Protein AF-A0A2N5KNR9-F1 (afdb_monomer)

pLDDT: mean 74.06, std 21.42, range [28.3, 97.56]

Nearest PDB structures (foldseek):
  3eoi-assembly2_B  TM=2.824E-01  e=1.938E-01  Escherichia coli
  1nrw-assembly1_A  TM=6.693E-01  e=7.429E+00  Bacillus subtilis

Radius of gyration: 30.13 Å; Cα contacts (8 Å, |Δi|>4): 205; chains: 1; bounding box: 70×33×111 Å

Sequence (207 aa):
QRRAELAAWRAATEQQAAKLAAAQQAEADRLAAEQAEADHLLAAADQAGQQAAEQQYAKDQEAADEEQYDAQQPQESPQSPAAEQQQYSEPSAPAAQPSGGAASCGETYGGVAPHVAQIGCEIQAEFGVAIDGLGSSAYHSDGLSLDIWVSDPALGDQILSTIWGRYSVNYTIWQRDYRDSTGYGYLQAATGNPTADHMDHIHVTFS

Secondary structure (DSSP, 8-state):
-HHHHHHHHHHHHHHHHHHHHHHHHHHHHHHHHHHHHHHHHHHHHHHHHHHHHHHHHHHHHHHHHHHHHHTT-----------------------------PPP-TT-TTT--HHHHHHHHHHHHHH--EEE-TTSSSSTTSS-EEEEE---HHHHHHHHHHHHHHS-EEEEEETTEEEETTS-EEEPP--S-TTTTT-SEEEEEE-

Structure (mmCIF, N/CA/C/O backbone):
data_AF-A0A2N5KNR9-F1
#
_entry.id   AF-A0A2N5KNR9-F1
#
loop_
_atom_site.group_PDB
_atom_site.id
_atom_site.type_symbol
_atom_site.label_atom_id
_atom_site.label_alt_id
_atom_site.label_comp_id
_atom_site.label_asym_id
_atom_site.label_entity_id
_atom_site.label_seq_id
_atom_site.pdbx_PDB_ins_code
_atom_site.Cartn_x
_atom_site.Cartn_y
_atom_site.Cartn_z
_atom_site.occupancy
_atom_site.B_iso_or_equiv
_atom_site.auth_seq_id
_atom_site.auth_comp_id
_atom_s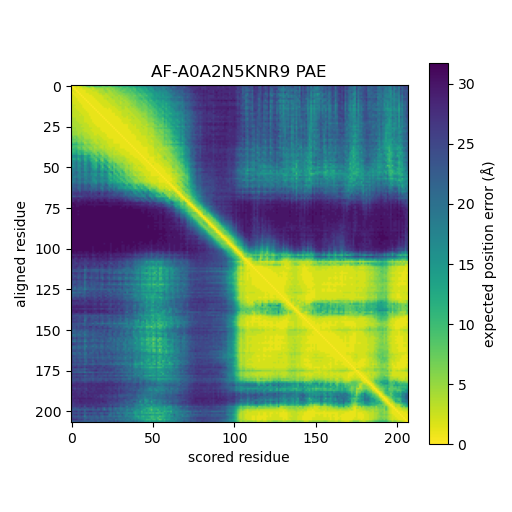ite.auth_asym_id
_atom_site.auth_atom_id
_atom_site.pdbx_PDB_model_num
ATOM 1 N N . GLN A 1 1 ? 32.822 -20.258 -61.144 1.00 77.56 1 GLN A N 1
ATOM 2 C CA . GLN A 1 1 ? 33.655 -20.339 -59.925 1.00 77.56 1 GLN A CA 1
ATOM 3 C C . GLN A 1 1 ? 33.421 -19.119 -59.028 1.00 77.56 1 GLN A C 1
ATOM 5 O O . GLN A 1 1 ? 32.680 -19.283 -58.072 1.00 77.56 1 GLN A O 1
ATOM 10 N N . ARG A 1 2 ? 33.803 -17.888 -59.412 1.00 88.31 2 ARG A N 1
ATOM 11 C CA . ARG A 1 2 ? 33.563 -16.652 -58.614 1.00 88.31 2 ARG A CA 1
ATOM 12 C C . ARG A 1 2 ? 32.155 -16.425 -58.028 1.00 88.31 2 ARG A C 1
ATOM 14 O O . ARG A 1 2 ? 32.027 -15.978 -56.896 1.00 88.31 2 ARG A O 1
ATOM 21 N N . ARG A 1 3 ? 31.080 -16.725 -58.769 1.00 90.75 3 ARG A N 1
ATOM 22 C CA . ARG A 1 3 ? 29.696 -16.599 -58.255 1.00 90.75 3 ARG A CA 1
ATOM 23 C C . ARG A 1 3 ? 29.375 -17.586 -57.125 1.00 90.75 3 ARG A C 1
ATOM 25 O O . ARG A 1 3 ? 28.660 -17.221 -56.202 1.00 90.75 3 ARG A O 1
ATOM 32 N N . ALA A 1 4 ? 29.898 -18.808 -57.208 1.00 89.12 4 ALA A N 1
ATOM 33 C CA . ALA A 1 4 ? 29.693 -19.834 -56.187 1.00 89.12 4 ALA A CA 1
ATOM 34 C C . ALA A 1 4 ? 30.513 -19.526 -54.925 1.00 89.12 4 ALA A C 1
ATOM 36 O O . ALA A 1 4 ? 30.006 -19.667 -53.821 1.00 89.12 4 ALA A O 1
ATOM 37 N N . GLU A 1 5 ? 31.735 -19.014 -55.092 1.00 91.69 5 GLU A N 1
ATOM 38 C CA . GLU A 1 5 ? 32.585 -18.551 -53.986 1.00 91.69 5 GLU A CA 1
ATOM 39 C C . GLU A 1 5 ? 31.947 -17.377 -53.229 1.00 91.69 5 GLU A C 1
ATOM 41 O O . GLU A 1 5 ? 31.911 -17.382 -52.002 1.00 91.69 5 GLU A O 1
ATOM 46 N N . LEU A 1 6 ? 31.360 -16.409 -53.945 1.00 93.38 6 LEU A N 1
ATOM 47 C CA . LEU A 1 6 ? 30.640 -15.293 -53.325 1.00 93.38 6 LEU A CA 1
ATOM 48 C C . LEU A 1 6 ? 29.388 -15.756 -52.561 1.00 93.38 6 LEU A C 1
ATOM 50 O O . LEU A 1 6 ? 29.091 -15.225 -51.494 1.00 93.38 6 LEU A O 1
ATOM 54 N N . ALA A 1 7 ? 28.653 -16.736 -53.096 1.00 93.31 7 ALA A N 1
ATOM 55 C CA . ALA A 1 7 ? 27.486 -17.307 -52.425 1.00 93.31 7 ALA A CA 1
ATOM 56 C C . ALA A 1 7 ? 27.880 -18.077 -51.153 1.00 93.31 7 ALA A C 1
ATOM 58 O O . ALA A 1 7 ? 27.246 -17.900 -50.117 1.00 93.31 7 ALA A O 1
ATOM 59 N N . ALA A 1 8 ? 28.956 -18.867 -51.210 1.00 93.25 8 ALA A N 1
ATOM 60 C CA . ALA A 1 8 ? 29.482 -19.590 -50.055 1.00 93.25 8 ALA A CA 1
ATOM 61 C C . ALA A 1 8 ? 29.983 -18.638 -48.958 1.00 93.25 8 ALA A C 1
ATOM 63 O O . ALA A 1 8 ? 29.704 -18.857 -47.782 1.00 93.25 8 ALA A O 1
ATOM 64 N N . TRP A 1 9 ? 30.666 -17.553 -49.338 1.00 92.69 9 TRP A N 1
ATOM 65 C CA . TRP A 1 9 ? 31.111 -16.532 -48.391 1.00 92.69 9 TRP A CA 1
ATOM 66 C C . TRP A 1 9 ? 29.930 -15.848 -47.690 1.00 92.69 9 TRP A C 1
ATOM 68 O O . TRP A 1 9 ? 29.925 -15.767 -46.466 1.00 92.69 9 TRP A O 1
ATOM 78 N N . ARG A 1 10 ? 28.888 -15.444 -48.434 1.00 95.81 10 ARG A N 1
ATOM 79 C CA . ARG A 1 10 ? 27.673 -14.844 -47.848 1.00 95.81 10 ARG A CA 1
ATOM 80 C C . ARG A 1 10 ? 26.976 -15.787 -46.874 1.00 95.81 10 ARG A C 1
ATOM 82 O O . ARG A 1 10 ? 26.686 -15.377 -45.758 1.00 95.81 10 ARG A O 1
ATOM 89 N N . ALA A 1 11 ? 26.785 -17.047 -47.262 1.00 94.56 11 ALA A N 1
ATOM 90 C CA . ALA A 1 11 ? 26.166 -18.048 -46.398 1.00 94.56 11 ALA A CA 1
ATOM 91 C C . ALA A 1 11 ? 26.975 -18.276 -45.107 1.00 94.56 11 ALA A C 1
ATOM 93 O O . ALA A 1 11 ? 26.400 -18.389 -44.027 1.00 94.56 11 ALA A O 1
ATOM 94 N N . ALA A 1 12 ? 28.310 -18.292 -45.194 1.00 93.81 12 ALA A N 1
ATOM 95 C CA . ALA A 1 12 ? 29.171 -18.403 -44.019 1.00 93.81 12 ALA A CA 1
ATOM 96 C C . ALA A 1 12 ? 29.066 -17.169 -43.105 1.00 93.81 12 ALA A C 1
ATOM 98 O O . ALA A 1 12 ? 28.989 -17.315 -41.885 1.00 93.81 12 ALA A O 1
ATOM 99 N N . THR A 1 13 ? 29.014 -15.962 -43.677 1.00 95.94 13 THR A N 1
ATOM 100 C CA . THR A 1 13 ? 28.831 -14.717 -42.916 1.00 95.94 13 THR A CA 1
ATOM 101 C C . THR A 1 13 ? 27.460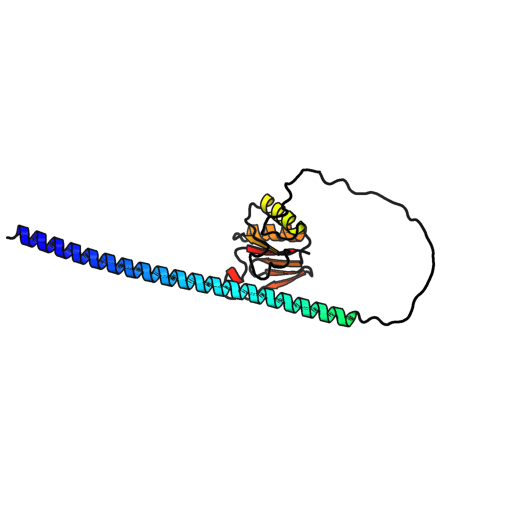 -14.657 -42.242 1.00 95.94 13 THR A C 1
ATOM 103 O O . THR A 1 13 ? 27.382 -14.313 -41.067 1.00 95.94 13 THR A O 1
ATOM 106 N N . GLU A 1 14 ? 26.391 -15.044 -42.937 1.00 95.75 14 GLU A N 1
ATOM 107 C CA . GLU A 1 14 ? 25.035 -15.121 -42.376 1.00 95.75 14 GLU A CA 1
ATOM 108 C C . GLU A 1 14 ? 24.957 -16.148 -41.243 1.00 95.75 14 GLU A C 1
ATOM 110 O O . GLU A 1 14 ? 24.412 -15.857 -40.179 1.00 95.75 14 GLU A O 1
ATOM 115 N N . GLN A 1 15 ? 25.568 -17.324 -41.417 1.00 95.75 15 GLN A N 1
ATOM 116 C CA . GLN A 1 15 ? 25.624 -18.337 -40.366 1.00 95.75 15 GLN A CA 1
ATOM 117 C C . GLN A 1 15 ? 26.403 -17.842 -39.140 1.00 95.75 15 GLN A C 1
ATOM 119 O O . GLN A 1 15 ? 26.014 -18.115 -38.003 1.00 95.75 15 GLN A O 1
ATOM 124 N N . GLN A 1 16 ? 27.504 -17.119 -39.348 1.00 96.06 16 GLN A N 1
ATOM 125 C CA . GLN A 1 16 ? 28.279 -16.536 -38.256 1.00 96.06 16 GLN A CA 1
ATOM 126 C C . GLN A 1 16 ? 27.495 -15.430 -37.536 1.00 96.06 16 GLN A C 1
ATOM 128 O O . GLN A 1 16 ? 27.490 -15.401 -36.307 1.00 96.06 16 GLN A O 1
ATOM 133 N N . ALA A 1 17 ? 26.782 -14.579 -38.277 1.00 96.56 17 ALA A N 1
ATOM 134 C CA . ALA A 1 17 ? 25.908 -13.556 -37.711 1.00 96.56 17 ALA A CA 1
ATOM 135 C C . ALA A 1 17 ? 24.764 -14.173 -36.891 1.00 96.56 17 ALA A C 1
ATOM 137 O O . ALA A 1 17 ? 24.512 -13.736 -35.773 1.00 96.56 17 ALA A O 1
ATOM 138 N N . ALA A 1 18 ? 24.133 -15.241 -37.390 1.00 96.06 18 ALA A N 1
ATOM 139 C CA . ALA A 1 18 ? 23.078 -15.952 -36.671 1.00 96.06 18 ALA A CA 1
ATOM 140 C C . ALA A 1 18 ? 23.583 -16.576 -35.360 1.00 96.06 18 ALA A C 1
ATOM 142 O O . ALA A 1 18 ? 22.899 -16.512 -34.342 1.00 96.06 18 ALA A O 1
ATOM 143 N N . LYS A 1 19 ? 24.801 -17.138 -35.353 1.00 97.31 19 LYS A N 1
ATOM 144 C CA . LYS A 1 19 ? 25.424 -17.662 -34.126 1.00 97.31 19 LYS A CA 1
ATOM 145 C C . LYS A 1 19 ? 25.695 -16.564 -33.101 1.00 97.31 19 LYS A C 1
ATOM 147 O O . LYS A 1 19 ? 25.453 -16.784 -31.920 1.00 97.31 19 LYS A O 1
ATOM 152 N N . LEU A 1 20 ? 26.180 -15.402 -33.544 1.00 97.31 20 LEU A N 1
ATOM 153 C CA . LEU A 1 20 ? 26.373 -14.252 -32.658 1.00 97.31 20 LEU A CA 1
ATOM 154 C C . LEU A 1 20 ? 25.043 -13.760 -32.083 1.00 97.31 20 LEU A C 1
ATOM 156 O O . LEU A 1 20 ? 24.954 -13.572 -30.876 1.00 97.31 20 LEU A O 1
ATOM 160 N N . ALA A 1 21 ? 24.010 -13.621 -32.914 1.00 96.31 21 ALA A N 1
ATOM 161 C CA . ALA A 1 21 ? 22.687 -13.199 -32.462 1.00 96.31 21 ALA A CA 1
ATOM 162 C C . ALA A 1 21 ? 22.086 -14.185 -31.446 1.00 96.31 21 ALA A C 1
ATOM 164 O O . ALA A 1 21 ? 21.559 -13.768 -30.421 1.00 96.31 21 ALA A O 1
ATOM 165 N N . ALA A 1 22 ? 22.223 -15.494 -31.682 1.00 96.50 22 ALA A N 1
ATOM 166 C CA . ALA A 1 22 ? 21.765 -16.514 -30.740 1.00 96.50 22 ALA A CA 1
ATOM 167 C C . ALA A 1 22 ? 22.527 -16.465 -29.404 1.00 96.50 22 ALA A C 1
ATOM 169 O O . ALA A 1 22 ? 21.918 -16.612 -28.349 1.00 96.50 22 ALA A O 1
ATOM 170 N N . ALA A 1 23 ? 23.844 -16.231 -29.436 1.00 96.38 23 ALA A N 1
ATOM 171 C CA . ALA A 1 23 ? 24.641 -16.077 -28.220 1.00 96.38 23 ALA A CA 1
ATOM 172 C C . ALA A 1 23 ? 24.251 -14.814 -27.432 1.00 96.38 23 ALA A C 1
ATOM 174 O O . ALA A 1 23 ? 24.123 -14.877 -26.214 1.00 96.38 23 ALA A O 1
ATOM 175 N N . GLN A 1 24 ? 24.007 -13.699 -28.127 1.00 96.50 24 GLN A N 1
ATOM 176 C CA . GLN A 1 24 ? 23.531 -12.456 -27.515 1.00 96.50 24 GLN A CA 1
ATOM 177 C C . GLN A 1 24 ? 22.147 -12.625 -26.882 1.00 96.50 24 GLN A C 1
ATOM 179 O O . GLN A 1 24 ? 21.931 -12.158 -25.768 1.00 96.50 24 GLN A O 1
ATOM 184 N N . GLN A 1 25 ? 21.229 -13.327 -27.553 1.00 93.44 25 GLN A N 1
ATOM 185 C CA . GLN A 1 25 ? 19.910 -13.615 -26.991 1.00 93.44 25 GLN A CA 1
ATOM 186 C C . GLN A 1 25 ? 20.015 -14.484 -25.734 1.00 93.44 25 GLN A C 1
ATOM 188 O O . GLN A 1 25 ? 19.408 -14.162 -24.722 1.00 93.44 25 GLN A O 1
ATOM 193 N N . ALA A 1 26 ? 20.833 -15.540 -25.763 1.00 96.00 26 ALA A N 1
ATOM 194 C CA . ALA A 1 26 ? 21.030 -16.403 -24.599 1.00 96.00 26 ALA A CA 1
ATOM 195 C C . ALA A 1 26 ? 21.637 -15.649 -23.400 1.00 96.00 26 ALA A C 1
ATOM 197 O O . ALA A 1 26 ? 21.306 -15.937 -22.251 1.00 96.00 26 ALA A O 1
ATOM 198 N N . GLU A 1 27 ? 22.519 -14.678 -23.650 1.00 96.00 27 GLU A N 1
ATOM 199 C CA . GLU A 1 27 ? 23.049 -13.805 -22.601 1.00 96.00 27 GLU A CA 1
ATOM 200 C C . GLU A 1 27 ? 21.977 -12.862 -22.038 1.00 96.00 27 GLU A C 1
ATOM 202 O O . GLU A 1 27 ? 21.888 -12.716 -20.820 1.00 96.00 27 GLU A O 1
ATOM 207 N N . ALA A 1 28 ? 21.136 -12.279 -22.896 1.00 90.31 28 ALA A N 1
ATOM 208 C CA . ALA A 1 28 ? 20.018 -11.441 -22.469 1.00 90.31 28 ALA A CA 1
ATOM 209 C C . ALA A 1 28 ? 19.004 -12.224 -21.618 1.00 90.31 28 ALA A C 1
ATOM 211 O O . ALA A 1 28 ? 18.595 -11.743 -20.564 1.00 90.31 28 ALA A O 1
ATOM 212 N N . ASP A 1 29 ? 18.661 -13.447 -22.026 1.00 92.00 29 ASP A N 1
ATOM 213 C CA . ASP A 1 29 ? 17.746 -14.315 -21.278 1.00 92.00 29 ASP A CA 1
ATOM 214 C C . ASP A 1 29 ? 18.323 -14.681 -19.901 1.00 92.00 29 ASP A C 1
ATOM 216 O O . ASP A 1 29 ? 17.604 -14.683 -18.903 1.00 92.00 29 ASP A O 1
ATOM 220 N N . ARG A 1 30 ? 19.638 -14.936 -19.819 1.00 94.25 30 ARG A N 1
ATOM 221 C CA . ARG A 1 30 ? 20.320 -15.187 -18.541 1.00 94.25 30 ARG A CA 1
ATOM 222 C C . ARG A 1 30 ? 20.258 -13.968 -17.620 1.00 94.25 30 ARG A C 1
ATOM 224 O O . ARG A 1 30 ? 19.961 -14.132 -16.443 1.00 94.25 30 ARG A O 1
ATOM 231 N N . LEU A 1 31 ? 20.525 -12.772 -18.145 1.00 91.38 31 LEU A N 1
ATOM 232 C CA . LEU A 1 31 ? 20.454 -11.532 -17.364 1.00 91.38 31 LEU A CA 1
ATOM 233 C C . LEU A 1 31 ? 19.023 -11.239 -16.893 1.00 91.38 31 LEU A C 1
ATOM 235 O O . LEU A 1 31 ? 18.831 -10.806 -15.763 1.00 91.38 31 LEU A O 1
ATOM 239 N N . ALA A 1 32 ? 18.016 -11.513 -17.724 1.00 85.94 32 ALA A N 1
ATOM 240 C CA . ALA A 1 32 ? 16.616 -11.372 -17.334 1.00 85.94 32 ALA A CA 1
ATOM 241 C C . ALA A 1 32 ? 16.224 -12.355 -16.217 1.00 85.94 32 ALA A C 1
ATOM 243 O O . ALA A 1 32 ? 15.505 -11.977 -15.296 1.00 85.94 32 ALA A O 1
ATOM 244 N N . ALA A 1 33 ? 16.716 -13.597 -16.270 1.00 84.44 33 ALA A N 1
ATOM 245 C CA . ALA A 1 33 ? 16.491 -14.578 -15.211 1.00 84.44 33 ALA A CA 1
ATOM 246 C C . ALA A 1 33 ? 17.173 -14.176 -13.892 1.00 84.44 33 ALA A C 1
ATOM 248 O O . ALA A 1 33 ? 16.558 -14.282 -12.836 1.00 84.44 33 ALA A O 1
ATOM 249 N N . GLU A 1 34 ? 18.409 -13.673 -13.956 1.00 87.19 34 GLU A N 1
ATOM 250 C CA . GLU A 1 34 ? 19.139 -13.164 -12.788 1.00 87.19 34 GLU A CA 1
ATOM 251 C C . GLU A 1 34 ? 18.424 -11.962 -12.154 1.00 87.19 34 GLU A C 1
ATOM 253 O O . GLU A 1 34 ? 18.279 -11.900 -10.935 1.00 87.19 34 GLU A O 1
ATOM 258 N N . GLN A 1 35 ? 17.894 -11.047 -12.974 1.00 76.75 35 GLN A N 1
ATOM 259 C CA . GLN A 1 35 ? 17.079 -9.935 -12.486 1.00 76.75 35 GLN A CA 1
ATOM 260 C C . GLN A 1 35 ? 15.794 -10.425 -11.808 1.00 76.75 35 GLN A C 1
ATOM 262 O O . GLN A 1 35 ? 15.474 -9.965 -10.719 1.00 76.75 35 GLN A O 1
ATOM 267 N N . ALA A 1 36 ? 15.082 -11.384 -12.406 1.00 72.81 36 ALA A N 1
ATOM 268 C CA . ALA A 1 36 ? 13.861 -11.931 -11.817 1.00 72.81 36 ALA A CA 1
ATOM 269 C C . ALA A 1 36 ? 14.120 -12.635 -10.471 1.00 72.81 36 ALA A C 1
ATOM 271 O O . ALA A 1 36 ? 13.294 -12.560 -9.563 1.00 72.81 36 ALA A O 1
ATOM 272 N N . GLU A 1 37 ? 15.268 -13.305 -10.319 1.00 80.31 37 GLU A N 1
ATOM 273 C CA . GLU A 1 37 ? 15.683 -13.887 -9.038 1.00 80.31 37 GLU A CA 1
ATOM 274 C C . GLU A 1 37 ? 15.995 -12.799 -8.001 1.00 80.31 37 GLU A C 1
ATOM 276 O O . GLU A 1 37 ? 15.556 -12.904 -6.856 1.00 80.31 37 GLU A O 1
ATOM 281 N N . ALA A 1 38 ? 16.689 -11.729 -8.399 1.00 67.12 38 ALA A N 1
ATOM 282 C CA . ALA A 1 38 ? 16.943 -10.585 -7.526 1.00 67.12 38 ALA A CA 1
ATOM 283 C C . ALA A 1 38 ? 15.639 -9.906 -7.069 1.00 67.12 38 ALA A C 1
ATOM 285 O O . ALA A 1 38 ? 15.493 -9.611 -5.883 1.00 67.12 38 ALA A O 1
ATOM 286 N N . ASP A 1 39 ? 14.677 -9.727 -7.976 1.00 64.62 39 ASP A N 1
ATOM 287 C CA . ASP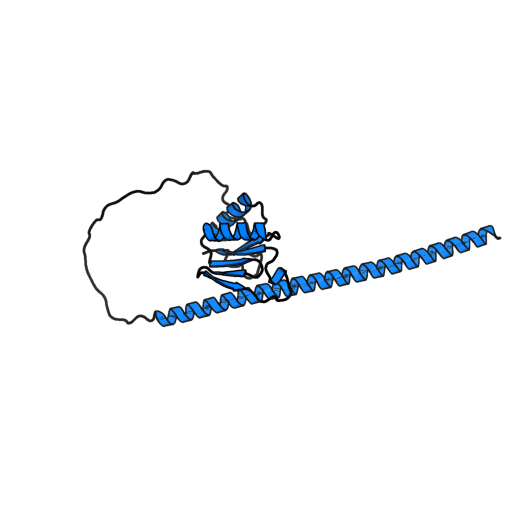 A 1 39 ? 13.360 -9.161 -7.668 1.00 64.62 39 ASP A CA 1
ATOM 288 C C . ASP A 1 39 ? 12.585 -10.058 -6.685 1.00 64.62 39 ASP A C 1
ATOM 290 O O . ASP A 1 39 ? 11.983 -9.568 -5.731 1.00 64.62 39 ASP A O 1
ATOM 294 N N . HIS A 1 40 ? 12.648 -11.384 -6.857 1.00 63.88 40 HIS A N 1
ATOM 295 C CA . HIS A 1 40 ? 12.030 -12.331 -5.924 1.00 63.88 40 HIS A CA 1
ATOM 296 C C . HIS A 1 40 ? 12.702 -12.316 -4.540 1.00 63.88 40 HIS A C 1
ATOM 298 O O . HIS A 1 40 ? 12.026 -12.438 -3.518 1.00 63.88 40 HIS A O 1
ATOM 304 N N . LEU A 1 41 ? 14.030 -12.177 -4.479 1.00 67.88 41 LEU A N 1
ATOM 305 C CA . LEU A 1 41 ? 14.763 -12.070 -3.214 1.00 67.88 41 LEU A CA 1
ATOM 306 C C . LEU A 1 41 ? 14.460 -10.766 -2.475 1.00 67.88 41 LEU A C 1
ATOM 308 O O . LEU A 1 41 ? 14.353 -10.795 -1.250 1.00 67.88 41 LEU A O 1
ATOM 312 N N . LEU A 1 42 ? 14.306 -9.657 -3.205 1.00 62.28 42 LEU A N 1
ATOM 313 C CA . LEU A 1 42 ? 13.817 -8.401 -2.643 1.00 62.28 42 LEU A CA 1
ATOM 314 C C . LEU A 1 42 ? 12.428 -8.629 -2.045 1.00 62.28 42 LEU A C 1
ATOM 316 O O . LEU A 1 42 ? 12.313 -8.586 -0.828 1.00 62.28 42 LEU A O 1
ATOM 320 N N . ALA A 1 43 ? 11.448 -9.076 -2.837 1.00 58.06 43 ALA A N 1
ATOM 321 C CA . ALA A 1 43 ? 10.090 -9.347 -2.353 1.00 58.06 43 ALA A CA 1
ATOM 322 C C . ALA A 1 43 ? 10.039 -10.256 -1.103 1.00 58.06 43 ALA A C 1
ATOM 324 O O . ALA A 1 43 ? 9.253 -10.025 -0.185 1.00 58.06 43 ALA A O 1
ATOM 325 N N . ALA A 1 44 ? 10.897 -11.277 -1.022 1.00 63.00 44 ALA A N 1
ATOM 326 C CA . ALA A 1 44 ? 10.987 -12.138 0.158 1.00 63.00 44 ALA A CA 1
ATOM 327 C C . ALA A 1 44 ? 11.557 -11.415 1.396 1.00 63.00 44 ALA A C 1
ATOM 329 O O . ALA A 1 44 ? 11.107 -11.657 2.519 1.00 63.00 44 ALA A O 1
ATOM 330 N N . ALA A 1 45 ? 12.544 -10.535 1.214 1.00 55.66 45 ALA A N 1
ATOM 331 C CA . ALA A 1 45 ? 13.071 -9.695 2.286 1.00 55.66 45 ALA A CA 1
ATOM 332 C C . ALA A 1 45 ? 12.039 -8.655 2.753 1.00 55.66 45 ALA A C 1
ATOM 334 O O . ALA A 1 45 ? 11.967 -8.375 3.949 1.00 55.66 45 ALA A O 1
ATOM 335 N N . ASP A 1 46 ? 11.223 -8.131 1.835 1.00 57.44 46 ASP A N 1
ATOM 336 C CA . ASP A 1 46 ? 10.105 -7.236 2.144 1.00 57.44 46 ASP A CA 1
ATOM 337 C C . ASP A 1 46 ? 9.096 -7.908 3.069 1.00 57.44 46 ASP A C 1
ATOM 339 O O . ASP A 1 46 ? 8.785 -7.383 4.139 1.00 57.44 46 ASP A O 1
ATOM 343 N N . GLN A 1 47 ? 8.653 -9.109 2.687 1.00 56.91 47 GLN A N 1
ATOM 344 C CA . GLN A 1 47 ? 7.746 -9.908 3.501 1.00 56.91 47 GLN A CA 1
ATOM 345 C C . GLN A 1 47 ? 8.348 -10.137 4.887 1.00 56.91 47 GLN A C 1
ATOM 347 O O . GLN A 1 47 ? 7.696 -9.869 5.887 1.00 56.91 47 GLN A O 1
ATOM 352 N N . ALA A 1 48 ? 9.617 -10.539 4.980 1.00 56.12 48 ALA A N 1
ATOM 353 C CA . ALA A 1 48 ? 10.267 -10.739 6.275 1.00 56.12 48 ALA A CA 1
ATOM 354 C C . ALA A 1 48 ? 10.309 -9.461 7.144 1.00 56.12 48 ALA A C 1
ATOM 356 O O . ALA A 1 48 ? 10.196 -9.553 8.368 1.00 56.12 48 ALA A O 1
ATOM 357 N N . GLY A 1 49 ? 10.459 -8.280 6.533 1.00 55.97 49 GLY A N 1
ATOM 358 C CA . GLY A 1 49 ? 10.421 -6.988 7.225 1.00 55.97 49 GLY A CA 1
ATOM 359 C C . GLY A 1 49 ? 9.044 -6.664 7.807 1.00 55.97 49 GLY A C 1
ATOM 360 O O . GLY A 1 49 ? 8.953 -6.325 8.987 1.00 55.97 49 GLY A O 1
ATOM 361 N N . GLN A 1 50 ? 7.983 -6.841 7.014 1.00 55.81 50 GLN A N 1
ATOM 362 C CA . GLN A 1 50 ? 6.592 -6.670 7.459 1.00 55.81 50 GLN A CA 1
ATOM 363 C C . GLN A 1 50 ? 6.278 -7.598 8.640 1.00 55.81 50 GLN A C 1
ATOM 365 O O . GLN A 1 50 ? 5.866 -7.143 9.706 1.00 55.81 50 GLN A O 1
ATOM 370 N N . GLN A 1 51 ? 6.633 -8.880 8.506 1.00 59.16 51 GLN A N 1
ATOM 371 C CA . GLN A 1 51 ? 6.431 -9.877 9.558 1.00 59.16 51 GLN A CA 1
ATOM 372 C C . GLN A 1 51 ? 7.162 -9.524 10.861 1.00 59.16 51 GLN A C 1
ATOM 374 O O . GLN A 1 51 ? 6.678 -9.832 11.949 1.00 59.16 51 GLN A O 1
ATOM 379 N N . ALA A 1 52 ? 8.350 -8.917 10.780 1.00 60.09 52 ALA A N 1
ATOM 380 C CA . ALA A 1 52 ? 9.110 -8.520 11.962 1.00 60.09 52 ALA A CA 1
ATOM 381 C C . ALA A 1 52 ? 8.470 -7.327 12.689 1.00 60.09 52 ALA A C 1
ATOM 383 O O . ALA A 1 52 ? 8.430 -7.327 13.921 1.00 60.09 52 ALA A O 1
ATOM 384 N N . ALA A 1 53 ? 7.955 -6.342 11.947 1.00 56.84 53 ALA A N 1
ATOM 385 C CA . ALA A 1 53 ? 7.248 -5.195 12.513 1.00 56.84 53 ALA A CA 1
ATOM 386 C C . ALA A 1 53 ? 5.934 -5.626 13.190 1.00 56.84 53 ALA A C 1
ATOM 388 O O . ALA A 1 53 ? 5.688 -5.269 14.343 1.00 56.84 53 ALA A O 1
ATOM 389 N N . GLU A 1 54 ? 5.147 -6.477 12.528 1.00 62.69 54 GLU A N 1
ATOM 390 C CA . GLU A 1 54 ? 3.906 -7.034 13.081 1.00 62.69 54 GLU A CA 1
ATOM 391 C C . GLU A 1 54 ? 4.167 -7.904 14.326 1.00 62.69 54 GLU A C 1
ATOM 393 O O . GLU A 1 54 ? 3.473 -7.777 15.335 1.00 62.69 54 GLU A O 1
ATOM 398 N N . GLN A 1 55 ? 5.209 -8.750 14.316 1.00 64.75 55 GLN A N 1
ATOM 399 C CA . GLN A 1 55 ? 5.602 -9.537 15.497 1.00 64.75 55 GLN A CA 1
ATOM 400 C C . GLN A 1 55 ? 6.033 -8.671 16.676 1.00 64.75 55 GLN A C 1
ATOM 402 O O . GLN A 1 55 ? 5.796 -9.044 17.826 1.00 64.75 55 GLN A O 1
ATOM 407 N N . GLN A 1 56 ? 6.723 -7.564 16.408 1.00 64.50 56 GLN A N 1
ATOM 408 C CA . GLN A 1 56 ? 7.124 -6.644 17.460 1.00 64.50 56 GLN A CA 1
ATOM 409 C C . GLN A 1 56 ? 5.888 -6.011 18.104 1.00 64.50 56 GLN A C 1
ATOM 411 O O . GLN A 1 56 ? 5.786 -6.019 19.326 1.00 64.50 56 GLN A O 1
ATOM 416 N N . TYR A 1 57 ? 4.911 -5.584 17.300 1.00 59.91 57 TYR A N 1
ATOM 417 C CA . TYR A 1 57 ? 3.650 -5.055 17.814 1.00 59.91 57 TYR A CA 1
ATOM 418 C C . TYR A 1 57 ? 2.882 -6.073 18.665 1.00 59.91 57 TYR A C 1
ATOM 420 O O . TYR A 1 57 ? 2.457 -5.749 19.771 1.00 59.91 57 TYR A O 1
ATOM 428 N N . ALA A 1 58 ? 2.753 -7.318 18.197 1.00 63.50 58 ALA A N 1
ATOM 429 C CA . ALA A 1 58 ? 2.075 -8.368 18.959 1.00 63.50 58 ALA A CA 1
ATOM 430 C C . ALA A 1 58 ? 2.721 -8.590 20.340 1.00 63.50 58 ALA A C 1
ATOM 432 O O . ALA A 1 58 ? 2.020 -8.723 21.340 1.00 63.50 58 ALA A O 1
ATOM 433 N N . LYS A 1 59 ? 4.057 -8.567 20.416 1.00 63.81 59 LYS A N 1
ATOM 434 C CA . LYS A 1 59 ? 4.786 -8.676 21.690 1.00 63.81 59 LYS A CA 1
ATOM 435 C C . LYS A 1 59 ? 4.593 -7.460 22.589 1.00 63.81 59 LYS A C 1
ATOM 437 O O . LYS A 1 59 ? 4.481 -7.622 23.800 1.00 63.81 59 LYS A O 1
ATOM 442 N N . ASP A 1 60 ? 4.570 -6.262 22.013 1.00 61.56 60 ASP A N 1
ATOM 443 C CA . ASP A 1 60 ? 4.357 -5.030 22.772 1.00 61.56 60 ASP A CA 1
ATOM 444 C C . ASP A 1 60 ? 2.928 -4.981 23.357 1.00 61.56 60 ASP A C 1
ATOM 446 O O . ASP A 1 60 ? 2.745 -4.501 24.475 1.00 61.56 60 ASP A O 1
ATOM 450 N N . GLN A 1 61 ? 1.933 -5.551 22.662 1.00 59.06 61 GLN A N 1
ATOM 451 C CA . GLN A 1 61 ? 0.568 -5.740 23.179 1.00 59.06 61 GLN A CA 1
ATOM 452 C C . GLN A 1 61 ? 0.511 -6.761 24.322 1.00 59.06 61 GLN A C 1
ATOM 454 O O . GLN A 1 61 ? -0.053 -6.460 25.370 1.00 59.06 61 GLN A O 1
ATOM 459 N N . GLU A 1 62 ? 1.137 -7.935 24.168 1.00 65.50 62 GLU A N 1
ATOM 460 C CA . GLU A 1 62 ? 1.207 -8.935 25.248 1.00 65.50 62 GLU A CA 1
ATOM 461 C C . GLU A 1 62 ? 1.870 -8.359 26.512 1.00 65.50 62 GLU A C 1
ATOM 463 O O . GLU A 1 62 ? 1.390 -8.582 27.623 1.00 65.50 62 GLU A O 1
ATOM 468 N N . ALA A 1 63 ? 2.934 -7.566 26.352 1.00 59.91 63 ALA A N 1
ATOM 469 C CA . ALA A 1 63 ? 3.602 -6.901 27.469 1.00 59.91 63 ALA A CA 1
ATOM 470 C C . ALA A 1 63 ? 2.715 -5.835 28.141 1.00 59.91 63 ALA A C 1
ATOM 472 O O . ALA A 1 63 ? 2.690 -5.748 29.369 1.00 59.91 63 ALA A O 1
ATOM 473 N N . ALA A 1 64 ? 1.972 -5.047 27.358 1.00 54.75 64 ALA A N 1
ATOM 474 C CA . ALA A 1 64 ? 1.040 -4.047 27.880 1.00 54.75 64 ALA A CA 1
ATOM 475 C C . ALA A 1 64 ? -0.147 -4.686 28.629 1.00 54.75 64 ALA A C 1
ATOM 477 O O . ALA A 1 64 ? -0.557 -4.182 29.678 1.00 54.75 64 ALA A O 1
ATOM 478 N N . ASP A 1 65 ? -0.661 -5.817 28.141 1.00 55.28 65 ASP A N 1
ATOM 479 C CA . ASP A 1 65 ? -1.710 -6.583 28.817 1.00 55.28 65 ASP A CA 1
ATOM 480 C C . ASP A 1 65 ? -1.208 -7.219 30.128 1.00 55.28 65 ASP A C 1
ATOM 482 O O . ASP A 1 65 ? -1.931 -7.206 31.130 1.00 55.28 65 ASP A O 1
ATOM 486 N N . GLU A 1 66 ? 0.039 -7.709 30.176 1.00 57.66 66 GLU A N 1
ATOM 487 C CA . GLU A 1 66 ? 0.670 -8.175 31.423 1.00 57.66 66 GLU A CA 1
ATOM 488 C C . GLU A 1 66 ? 0.856 -7.036 32.444 1.00 57.66 66 GLU A C 1
ATOM 490 O O . GLU A 1 66 ? 0.558 -7.218 33.629 1.00 57.66 66 GLU A O 1
ATOM 495 N N . GLU A 1 67 ? 1.270 -5.841 32.003 1.00 54.50 67 GLU A N 1
ATOM 496 C CA . GLU A 1 67 ? 1.382 -4.651 32.863 1.00 54.50 67 GLU A CA 1
ATOM 497 C C . GLU A 1 67 ? 0.015 -4.196 33.406 1.00 54.50 67 GLU A C 1
ATOM 499 O O . GLU A 1 67 ? -0.103 -3.779 34.565 1.00 54.50 67 GLU A O 1
ATOM 504 N N . GLN A 1 68 ? -1.048 -4.325 32.606 1.00 47.97 68 GLN A N 1
ATOM 505 C CA . GLN A 1 68 ? -2.409 -4.004 33.033 1.00 47.97 68 GLN A CA 1
ATOM 506 C C . GLN A 1 68 ? -2.983 -5.049 34.011 1.00 47.97 68 GLN A C 1
ATOM 508 O O . GLN A 1 68 ? -3.786 -4.695 34.882 1.00 47.97 68 GLN A O 1
ATOM 513 N N . TYR A 1 69 ? -2.569 -6.316 33.912 1.00 44.72 69 TYR A N 1
ATOM 514 C CA . TYR A 1 69 ? -3.033 -7.398 34.787 1.00 44.72 69 TYR A CA 1
ATOM 515 C C . TYR A 1 69 ? -2.451 -7.305 36.211 1.00 44.72 69 TYR A C 1
ATOM 517 O O . TYR A 1 69 ? -3.155 -7.593 37.182 1.00 44.72 69 TYR A O 1
ATOM 525 N N . ASP A 1 70 ? -1.209 -6.829 36.372 1.00 49.88 70 ASP A N 1
ATOM 526 C CA . ASP A 1 70 ? -0.589 -6.623 37.697 1.00 49.88 70 ASP A CA 1
ATOM 527 C C . ASP A 1 70 ? -1.224 -5.428 38.451 1.00 49.88 70 ASP A C 1
ATOM 529 O O . ASP A 1 70 ? -1.386 -5.438 39.674 1.00 49.88 70 ASP A O 1
ATOM 533 N N . ALA A 1 71 ? -1.723 -4.423 37.719 1.00 47.81 71 ALA A N 1
ATOM 534 C CA . ALA A 1 71 ? -2.436 -3.275 38.289 1.00 47.81 71 ALA A CA 1
ATOM 535 C C . ALA A 1 71 ? -3.877 -3.584 38.761 1.00 47.81 71 ALA A C 1
ATOM 537 O O . ALA A 1 71 ? -4.481 -2.760 39.454 1.00 47.81 71 ALA A O 1
ATOM 538 N N . GLN A 1 72 ? -4.442 -4.746 38.405 1.00 43.62 72 GLN A N 1
ATOM 539 C CA . GLN A 1 72 ? -5.841 -5.113 38.675 1.00 43.62 72 GLN A CA 1
ATOM 540 C C . GLN A 1 72 ? -6.018 -6.237 39.711 1.00 43.62 72 GLN A C 1
ATOM 542 O O . GLN A 1 72 ? -7.129 -6.751 39.853 1.00 43.62 72 GLN A O 1
ATOM 547 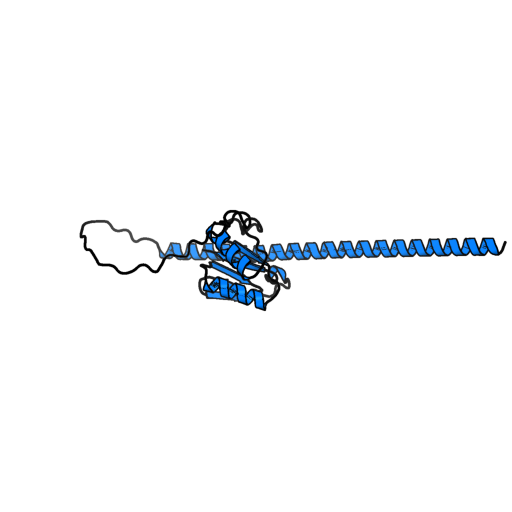N N . GLN A 1 73 ? -4.984 -6.603 40.485 1.00 37.81 73 GLN A N 1
ATOM 548 C CA . GLN A 1 73 ? -5.140 -7.576 41.577 1.00 37.81 73 GLN A CA 1
ATOM 549 C C . GLN A 1 73 ? -6.247 -7.135 42.571 1.00 37.81 73 GLN A C 1
ATOM 551 O O . GLN A 1 73 ? -6.092 -6.119 43.258 1.00 37.81 73 GLN A O 1
ATOM 556 N N . PRO A 1 74 ? -7.370 -7.875 42.697 1.00 43.44 74 PRO A N 1
ATOM 557 C CA . PRO A 1 74 ? -8.477 -7.473 43.557 1.00 43.44 74 PRO A CA 1
ATOM 558 C C . PRO A 1 74 ? -8.138 -7.700 45.035 1.00 43.44 74 PRO A C 1
ATOM 560 O O . PRO A 1 74 ? -7.908 -8.827 45.470 1.00 43.44 74 PRO A O 1
ATOM 563 N N . GLN A 1 75 ? -8.172 -6.638 45.843 1.00 39.19 75 GLN A N 1
ATOM 564 C CA . GLN A 1 75 ? -8.307 -6.762 47.297 1.00 39.19 75 GLN A CA 1
ATOM 565 C C . GLN A 1 75 ? -9.705 -7.328 47.613 1.00 39.19 75 GLN A C 1
ATOM 567 O O . GLN A 1 75 ? -10.708 -6.620 47.540 1.00 39.19 75 GLN A O 1
ATOM 572 N N . GLU A 1 76 ? -9.771 -8.619 47.944 1.00 42.97 76 GLU A N 1
ATOM 573 C CA . GLU A 1 76 ? -10.976 -9.301 48.426 1.00 42.97 76 GLU A CA 1
ATOM 574 C C . GLU A 1 76 ? -11.459 -8.743 49.777 1.00 42.97 76 GLU A C 1
ATOM 576 O O . GLU A 1 76 ? -10.687 -8.689 50.737 1.00 42.97 76 GLU A O 1
ATOM 581 N N . SER A 1 77 ? -12.754 -8.404 49.882 1.00 33.94 77 SER A N 1
ATOM 582 C CA . SER A 1 77 ? -13.595 -8.462 51.102 1.00 33.94 77 SER A CA 1
ATOM 583 C C . SER A 1 77 ? -15.073 -8.127 50.777 1.00 33.94 77 SER A C 1
ATOM 585 O O . SER A 1 77 ? -15.330 -7.444 49.789 1.00 33.94 77 SER A O 1
ATOM 587 N N . PRO A 1 78 ? -16.070 -8.630 51.542 1.00 40.84 78 PRO A N 1
ATOM 588 C CA . PRO A 1 78 ? -17.227 -9.335 50.972 1.00 40.84 78 PRO A CA 1
ATOM 589 C C . PRO A 1 78 ? -18.582 -8.587 50.931 1.00 40.84 78 PRO A C 1
ATOM 591 O O . PRO A 1 78 ? -18.799 -7.564 51.573 1.00 40.84 78 PRO A O 1
ATOM 594 N N . GLN A 1 79 ? -19.494 -9.194 50.157 1.00 36.25 79 GLN A N 1
ATOM 595 C CA . GLN A 1 79 ? -20.853 -8.812 49.717 1.00 36.25 79 GLN A CA 1
ATOM 596 C C . GLN A 1 79 ? -21.879 -8.508 50.844 1.00 36.25 79 GLN A C 1
ATOM 598 O O . GLN A 1 79 ? -21.905 -9.207 51.852 1.00 36.25 79 GLN A O 1
ATOM 603 N N . SER A 1 80 ? -22.774 -7.510 50.681 1.00 34.91 80 SER A N 1
ATOM 604 C CA . SER A 1 80 ? -24.219 -7.583 50.269 1.00 34.91 80 SER A CA 1
ATOM 605 C C . SER A 1 80 ? -25.163 -7.010 51.364 1.00 34.91 80 SER A C 1
ATOM 607 O O . SER A 1 80 ? -24.733 -6.971 52.515 1.00 34.91 80 SER A O 1
ATOM 609 N N . PRO A 1 81 ? -26.472 -6.717 51.129 1.00 49.91 81 PRO A N 1
ATOM 610 C CA . PRO A 1 81 ? -27.185 -6.269 49.913 1.00 49.91 81 PRO A CA 1
ATOM 611 C C . PRO A 1 81 ? -28.224 -5.122 50.163 1.00 49.91 81 PRO A C 1
ATOM 613 O O . PRO A 1 81 ? -28.468 -4.733 51.301 1.00 49.91 81 PRO A O 1
ATOM 616 N N . ALA A 1 82 ? -28.914 -4.700 49.084 1.00 28.30 82 ALA A N 1
ATOM 617 C CA . ALA A 1 82 ? -30.341 -4.299 48.995 1.00 28.30 82 ALA A CA 1
ATOM 618 C C . ALA A 1 82 ? -30.693 -2.862 48.526 1.00 28.30 82 ALA A C 1
ATOM 620 O O . ALA A 1 82 ? -30.295 -1.877 49.131 1.00 28.30 82 ALA A O 1
ATOM 621 N N . ALA A 1 83 ? -31.545 -2.852 47.483 1.00 31.48 83 ALA A N 1
ATOM 622 C CA . ALA A 1 83 ? -32.649 -1.942 47.132 1.00 31.48 83 ALA A CA 1
ATOM 623 C C . ALA A 1 83 ? -32.414 -0.419 47.041 1.00 31.48 83 ALA A C 1
ATOM 625 O O . ALA A 1 83 ? -32.104 0.228 48.027 1.00 31.48 83 ALA A O 1
ATOM 626 N N . GLU A 1 84 ? -32.716 0.174 45.879 1.00 31.52 84 GLU A N 1
ATOM 627 C CA . GLU A 1 84 ? -33.945 0.967 45.679 1.00 31.52 84 GLU A CA 1
ATOM 628 C C . GLU A 1 84 ? -34.055 1.370 44.193 1.00 31.52 84 GLU A C 1
ATOM 630 O O . GLU A 1 84 ? -33.094 1.812 43.566 1.00 31.52 84 GLU A O 1
ATOM 635 N N . GLN A 1 85 ? -35.245 1.199 43.621 1.00 36.12 85 GLN A N 1
ATOM 636 C CA . GLN A 1 85 ? -35.647 1.785 42.341 1.00 36.12 85 GLN A CA 1
ATOM 637 C C . GLN A 1 85 ? -35.603 3.312 42.457 1.00 36.12 85 GLN A C 1
ATOM 639 O O . GLN A 1 85 ? -36.098 3.787 43.469 1.00 36.12 85 GLN A O 1
ATOM 644 N N . GLN A 1 86 ? -35.156 4.059 41.435 1.00 31.05 86 GLN A N 1
ATOM 645 C CA . GLN A 1 86 ? -35.784 5.331 41.026 1.00 31.05 86 GLN A CA 1
ATOM 646 C C . GLN A 1 86 ? -35.521 5.665 39.552 1.00 31.05 86 GLN A C 1
ATOM 648 O O . GLN A 1 86 ? -34.412 5.560 39.035 1.00 31.05 86 GLN A O 1
ATOM 653 N N . GLN A 1 87 ? -36.618 6.060 38.909 1.00 32.12 87 GLN A N 1
ATOM 654 C CA . GLN A 1 87 ? -36.749 6.600 37.564 1.00 32.12 87 GLN A CA 1
ATOM 655 C C . GLN A 1 87 ? -35.973 7.913 37.405 1.00 32.12 87 GLN A C 1
ATOM 657 O O . GLN A 1 87 ? -36.086 8.789 38.258 1.00 32.12 87 GLN A O 1
ATOM 662 N N . TYR A 1 88 ? -35.330 8.104 36.253 1.00 28.45 88 TYR A N 1
ATOM 663 C CA . TYR A 1 88 ? -35.085 9.429 35.685 1.00 28.45 88 TYR A CA 1
ATOM 664 C C . TYR A 1 88 ? -35.372 9.421 34.179 1.00 28.45 88 TYR A C 1
ATOM 666 O O . TYR A 1 88 ? -35.191 8.421 33.489 1.00 28.45 88 TYR A O 1
ATOM 674 N N . SER A 1 89 ? -35.912 10.549 33.737 1.00 33.81 89 SER A N 1
ATOM 675 C CA . SER A 1 89 ? -36.629 10.811 32.491 1.00 33.81 89 SER A CA 1
ATOM 676 C C . SER A 1 89 ? -35.723 11.058 31.265 1.00 33.81 89 SER A C 1
ATOM 678 O O . SER A 1 89 ? -34.622 11.579 31.403 1.00 33.81 89 SER A O 1
ATOM 680 N N . GLU A 1 90 ? -36.257 10.726 30.081 1.00 42.91 90 GLU A N 1
ATOM 681 C CA . GLU A 1 90 ? -35.821 10.965 28.678 1.00 42.91 90 GLU A CA 1
ATOM 682 C C . GLU A 1 90 ? -35.277 12.384 28.340 1.00 42.91 90 GLU A C 1
ATOM 684 O O . GLU A 1 90 ? -35.667 13.344 29.013 1.00 42.91 90 GLU A O 1
ATOM 689 N N . PRO A 1 91 ? -34.432 12.568 27.281 1.00 39.62 91 PRO A N 1
ATOM 690 C CA . PRO A 1 91 ? -34.959 12.728 25.907 1.00 39.62 91 PRO A CA 1
ATOM 691 C C . PRO A 1 91 ? -34.098 12.254 24.704 1.00 39.62 91 PRO A C 1
ATOM 693 O O . PRO A 1 91 ? -32.873 12.292 24.708 1.00 39.62 91 PRO A O 1
ATOM 696 N N . SER A 1 92 ? -34.829 11.968 23.617 1.00 31.55 92 SER A N 1
ATOM 697 C CA . SER A 1 92 ? -34.500 12.124 22.185 1.00 31.55 92 SER A CA 1
ATOM 698 C C . SER A 1 92 ? -33.368 11.305 21.553 1.00 31.55 92 SER A C 1
ATOM 700 O O . SER A 1 92 ? -32.196 11.672 21.562 1.00 31.55 92 SER A O 1
ATOM 702 N N . ALA A 1 93 ? -33.792 10.275 20.820 1.00 42.31 93 ALA A N 1
ATOM 703 C CA . ALA A 1 93 ? -33.039 9.632 19.751 1.00 42.31 93 ALA A CA 1
ATOM 704 C C . ALA A 1 93 ? -32.667 10.620 18.623 1.00 42.31 93 ALA A C 1
ATOM 706 O O . ALA A 1 93 ? -33.541 11.362 18.158 1.00 42.31 93 ALA A O 1
ATOM 707 N N . PRO A 1 94 ? -31.434 10.590 18.088 1.00 39.03 94 PRO A N 1
ATOM 708 C CA . PRO A 1 94 ? -31.181 11.092 16.753 1.00 39.03 94 PRO A CA 1
ATOM 709 C C . PRO A 1 94 ? -31.592 10.050 15.702 1.00 39.03 94 PRO A C 1
ATOM 711 O O . PRO A 1 94 ? -31.182 8.894 15.726 1.00 39.03 94 PRO A O 1
ATOM 714 N N . ALA A 1 95 ? -32.464 10.535 14.820 1.00 34.91 95 ALA A N 1
ATOM 715 C CA . ALA A 1 95 ? -32.815 10.122 13.466 1.00 34.91 95 ALA A CA 1
ATOM 716 C C . ALA A 1 95 ? -32.229 8.818 12.888 1.00 34.91 95 ALA A C 1
ATOM 718 O O . ALA A 1 95 ? 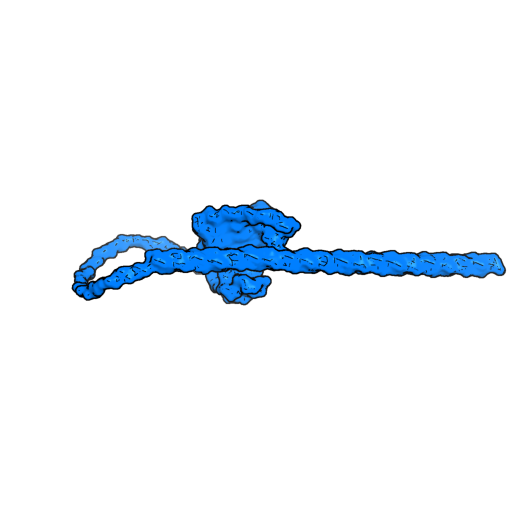-31.023 8.624 12.759 1.00 34.91 95 ALA A O 1
ATOM 719 N N . ALA A 1 96 ? -33.167 8.013 12.387 1.00 39.38 96 ALA A N 1
ATOM 720 C CA . ALA A 1 96 ? -32.984 6.907 11.463 1.00 39.38 96 ALA A CA 1
ATOM 721 C C . ALA A 1 96 ? -31.945 7.193 10.364 1.00 39.38 96 ALA A C 1
ATOM 723 O O . ALA A 1 96 ? -32.062 8.149 9.595 1.00 39.38 96 ALA A O 1
ATOM 724 N N . GLN A 1 97 ? -30.972 6.291 10.268 1.00 44.03 97 GLN A N 1
ATOM 725 C CA . GLN A 1 97 ? -30.116 6.120 9.102 1.00 44.03 97 GLN A CA 1
ATOM 726 C C . GLN A 1 97 ? -30.989 5.798 7.871 1.00 44.03 97 GLN A C 1
ATOM 728 O O . GLN A 1 97 ? -31.964 5.046 7.996 1.00 44.03 97 GLN A O 1
ATOM 733 N N . PRO A 1 98 ? -30.688 6.342 6.679 1.00 38.59 98 PRO A N 1
ATOM 734 C CA . PRO A 1 98 ? -31.409 5.981 5.471 1.00 38.59 98 PRO A CA 1
ATOM 735 C C . PRO A 1 98 ? -31.154 4.507 5.141 1.00 38.59 98 PRO A C 1
ATOM 737 O O . PRO A 1 98 ? -30.045 4.100 4.813 1.00 38.59 98 PRO A O 1
ATOM 740 N N . SER A 1 99 ? -32.226 3.717 5.202 1.00 42.75 99 SER A N 1
ATOM 741 C CA . SER A 1 99 ? -32.340 2.385 4.607 1.00 42.75 99 SER A CA 1
ATOM 742 C C . SER A 1 99 ? -32.220 2.497 3.080 1.00 42.75 99 SER A C 1
ATOM 744 O O . SER A 1 99 ? -33.219 2.493 2.359 1.00 42.75 99 SER A O 1
ATOM 746 N N . GLY A 1 100 ? -30.995 2.622 2.582 1.00 31.58 100 GLY A N 1
ATOM 747 C CA . GLY A 1 100 ? -30.629 2.279 1.214 1.00 31.58 100 GLY A CA 1
ATOM 748 C C . GLY A 1 100 ? -29.865 0.967 1.272 1.00 31.58 100 GLY A C 1
ATOM 749 O O . GLY A 1 100 ? -28.793 0.923 1.862 1.00 31.58 100 GLY A O 1
ATOM 750 N N . GLY A 1 101 ? -30.435 -0.110 0.733 1.00 38.31 101 GLY A N 1
ATOM 751 C CA . GLY A 1 101 ? -29.791 -1.421 0.722 1.00 38.31 101 GLY A CA 1
ATOM 752 C C . GLY A 1 101 ? -28.487 -1.387 -0.071 1.00 38.31 101 GLY A C 1
ATOM 753 O O . GLY A 1 101 ? -28.507 -1.538 -1.290 1.00 38.31 101 GLY A O 1
ATOM 754 N N . ALA A 1 102 ? -27.365 -1.201 0.620 1.00 43.69 102 ALA A N 1
ATOM 755 C CA . ALA A 1 102 ? -26.075 -1.655 0.135 1.00 43.69 102 ALA A CA 1
ATOM 756 C C . ALA A 1 102 ? -26.111 -3.186 0.168 1.00 43.69 102 ALA A C 1
ATOM 758 O O . ALA A 1 102 ? -26.518 -3.781 1.169 1.00 43.69 102 ALA A O 1
ATOM 759 N N . ALA A 1 103 ? -25.751 -3.829 -0.942 1.00 51.75 103 ALA A N 1
ATOM 760 C CA . ALA A 1 103 ? -25.452 -5.252 -0.918 1.00 51.75 103 ALA A CA 1
ATOM 761 C C . ALA A 1 103 ? -24.434 -5.480 0.207 1.00 51.75 103 ALA A C 1
ATOM 763 O O . ALA A 1 103 ? -23.401 -4.816 0.235 1.00 51.75 103 ALA A O 1
ATOM 764 N N . SER A 1 104 ? -24.763 -6.335 1.176 1.00 59.47 104 SER A N 1
ATOM 765 C CA . SER A 1 104 ? -23.887 -6.572 2.319 1.00 59.47 104 SER A CA 1
ATOM 766 C C . SER A 1 104 ? -22.544 -7.082 1.812 1.00 59.47 104 SER A C 1
ATOM 768 O O . SER A 1 104 ? -22.501 -8.119 1.151 1.00 59.47 104 SER A O 1
ATOM 770 N N . CYS A 1 105 ? -21.458 -6.406 2.164 1.00 70.12 105 CYS A N 1
ATOM 771 C CA . CYS A 1 105 ? -20.099 -6.783 1.777 1.00 70.12 105 CYS A CA 1
ATOM 772 C C . CYS A 1 105 ? -19.572 -8.044 2.478 1.00 70.12 105 CYS A C 1
ATOM 774 O O . CYS A 1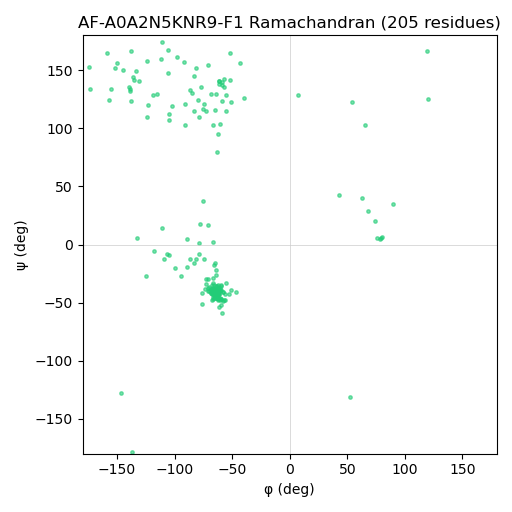 105 ? -18.375 -8.287 2.489 1.00 70.12 105 CYS A O 1
ATOM 776 N N . GLY A 1 106 ? -20.454 -8.850 3.074 1.00 55.75 106 GLY A N 1
ATOM 777 C CA . GLY A 1 106 ? -20.161 -9.817 4.135 1.00 55.75 106 GLY A CA 1
ATOM 778 C C . GLY A 1 106 ? -19.286 -11.022 3.777 1.00 55.75 106 GLY A C 1
ATOM 779 O O . GLY A 1 106 ? -19.060 -11.845 4.651 1.00 55.75 106 GLY A O 1
ATOM 780 N N . GLU A 1 107 ? -18.785 -11.128 2.546 1.00 63.59 107 GLU A N 1
ATOM 781 C CA . GLU A 1 107 ? -17.762 -12.117 2.155 1.00 63.59 107 GLU A CA 1
ATOM 782 C C . GLU A 1 107 ? -16.604 -11.495 1.350 1.00 63.59 107 GLU A C 1
ATOM 784 O O . GLU A 1 107 ? -15.729 -12.201 0.847 1.00 63.59 107 GLU A O 1
ATOM 789 N N . THR A 1 108 ? -16.579 -10.169 1.204 1.00 79.06 108 THR A N 1
ATOM 790 C CA . THR A 1 108 ? -15.508 -9.465 0.496 1.00 79.06 108 THR A CA 1
ATOM 791 C C . THR A 1 108 ? -14.214 -9.508 1.326 1.00 79.06 108 THR A C 1
ATOM 793 O O . THR A 1 108 ? -14.247 -9.661 2.548 1.00 79.06 108 THR A O 1
ATOM 796 N N . TYR A 1 109 ? -13.060 -9.397 0.660 1.00 87.81 109 TYR A N 1
ATOM 797 C CA . TYR A 1 109 ? -11.733 -9.337 1.296 1.00 87.81 109 TYR A CA 1
ATOM 798 C C . TYR A 1 109 ? -11.374 -10.604 2.092 1.00 87.81 109 TYR A C 1
ATOM 800 O O . TYR A 1 109 ? -10.838 -10.536 3.190 1.00 87.81 109 TYR A O 1
ATOM 808 N N . GLY A 1 110 ? -11.711 -11.781 1.559 1.00 82.00 110 GLY A N 1
ATOM 809 C CA . GLY A 1 110 ? -11.344 -13.066 2.166 1.00 82.00 110 GLY A CA 1
ATOM 810 C C . GLY A 1 110 ? 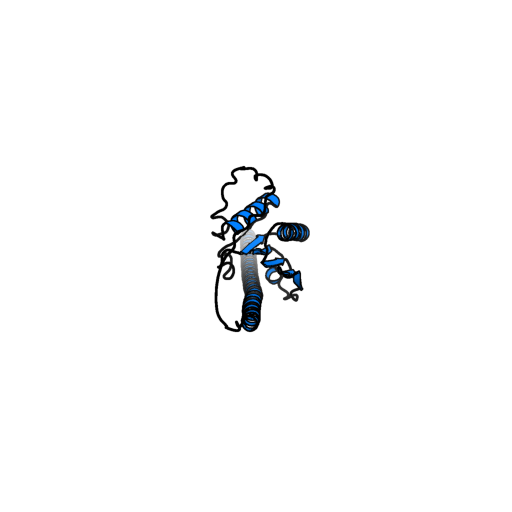-12.205 -13.489 3.361 1.00 82.00 110 GLY A C 1
ATOM 811 O O . GLY A 1 110 ? -11.928 -14.529 3.948 1.00 82.00 110 GLY A O 1
ATOM 812 N N . GLY A 1 111 ? -13.259 -12.737 3.702 1.00 84.19 111 GLY A N 1
ATOM 813 C CA . GLY A 1 111 ? -14.130 -13.049 4.840 1.00 84.19 111 GLY A CA 1
ATOM 814 C C . GLY A 1 111 ? -13.675 -12.423 6.158 1.00 84.19 111 GLY A C 1
ATOM 815 O O . GLY A 1 111 ? -13.844 -13.034 7.213 1.00 84.19 111 GLY A O 1
ATOM 816 N N . VAL A 1 112 ? -13.108 -11.212 6.102 1.00 90.50 112 VAL A N 1
ATOM 817 C CA . VAL A 1 112 ? -12.898 -10.359 7.287 1.00 90.50 112 VAL A CA 1
ATOM 818 C C . VAL A 1 112 ? -14.190 -10.189 8.096 1.00 90.50 112 VAL A C 1
ATOM 820 O O . VAL A 1 112 ? -15.297 -10.448 7.612 1.00 90.50 112 VAL A O 1
ATOM 823 N N . ALA A 1 113 ? -14.067 -9.717 9.336 1.00 90.50 113 ALA A N 1
ATOM 824 C CA . ALA A 1 113 ? -15.215 -9.449 10.188 1.00 90.50 113 ALA A CA 1
ATOM 825 C C . ALA A 1 113 ? -16.241 -8.547 9.461 1.00 90.50 113 ALA A C 1
ATOM 827 O O . ALA A 1 113 ? -15.850 -7.606 8.766 1.00 90.50 113 ALA A O 1
ATOM 828 N N . PRO A 1 114 ? -17.563 -8.766 9.626 1.00 91.56 114 PRO A N 1
ATOM 829 C CA . PRO A 1 114 ? -18.573 -8.057 8.833 1.00 91.56 114 PRO A CA 1
ATOM 830 C C . PRO A 1 114 ? -18.492 -6.526 8.893 1.00 91.56 114 PRO A C 1
ATOM 832 O O . PRO A 1 114 ? -18.790 -5.859 7.904 1.00 91.56 114 PRO A O 1
ATOM 835 N N . HIS A 1 115 ? -18.085 -5.963 10.036 1.00 91.25 115 HIS A N 1
ATOM 836 C CA . HIS A 1 115 ? -17.904 -4.518 10.175 1.00 91.25 115 HIS A CA 1
ATOM 837 C C . HIS A 1 115 ? -16.695 -4.019 9.366 1.00 91.25 115 HIS A C 1
ATOM 839 O O . HIS A 1 115 ? -16.808 -3.010 8.679 1.00 91.25 115 HIS A O 1
ATOM 845 N N . VAL A 1 116 ? -15.584 -4.762 9.356 1.00 93.81 116 VAL A N 1
ATOM 846 C CA . VAL A 1 116 ? -14.405 -4.465 8.528 1.00 93.81 116 VAL A CA 1
ATOM 847 C C . VAL A 1 116 ? -14.741 -4.572 7.046 1.00 93.81 116 VAL A C 1
ATOM 849 O O . VAL A 1 116 ? -14.385 -3.690 6.270 1.00 93.81 116 VAL A O 1
ATOM 852 N N . ALA A 1 117 ? -15.509 -5.589 6.646 1.00 93.88 117 ALA A N 1
ATOM 853 C CA . ALA A 1 117 ? -15.950 -5.731 5.260 1.00 93.88 117 ALA A CA 1
ATOM 854 C C . ALA A 1 117 ? -16.803 -4.538 4.797 1.00 93.88 117 ALA A C 1
ATOM 856 O O . ALA A 1 117 ? -16.666 -4.063 3.668 1.00 93.88 117 ALA A O 1
ATOM 857 N N . GLN A 1 118 ? -17.672 -4.033 5.677 1.00 93.81 118 GLN A N 1
ATOM 858 C CA . GLN A 1 118 ? -18.477 -2.845 5.409 1.00 93.81 118 GLN A CA 1
ATOM 859 C C . GLN A 1 118 ? -17.600 -1.596 5.238 1.00 93.81 118 GLN A C 1
ATOM 861 O O . GLN A 1 118 ? -17.776 -0.864 4.264 1.00 93.81 118 GLN A O 1
ATOM 866 N N . ILE A 1 119 ? -16.626 -1.389 6.129 1.00 95.00 119 ILE A N 1
ATOM 867 C CA . ILE A 1 119 ? -15.676 -0.269 6.048 1.00 95.00 119 ILE A CA 1
ATOM 868 C C . ILE A 1 119 ? -14.865 -0.338 4.748 1.00 95.00 119 ILE A C 1
ATOM 870 O O . ILE A 1 119 ? -14.779 0.654 4.023 1.00 95.00 119 ILE A O 1
ATOM 874 N N . GLY A 1 120 ? -14.322 -1.511 4.408 1.00 93.94 120 GLY A N 1
ATOM 875 C CA . GLY A 1 120 ? -13.566 -1.716 3.171 1.00 93.94 120 GLY A CA 1
ATOM 876 C C . GLY A 1 120 ? -14.377 -1.342 1.930 1.00 93.94 120 GLY A C 1
ATOM 877 O O . GLY A 1 120 ? -13.887 -0.628 1.058 1.00 93.94 120 GLY A O 1
ATOM 878 N N . CYS A 1 121 ? -15.655 -1.715 1.886 1.00 93.94 121 CYS A N 1
ATOM 879 C CA . CYS A 1 121 ? -16.543 -1.331 0.793 1.00 93.94 121 CYS A CA 1
ATOM 880 C C . CYS A 1 121 ? -16.786 0.175 0.687 1.00 93.94 121 CYS A C 1
ATOM 882 O O . CYS A 1 121 ? -16.854 0.702 -0.422 1.00 93.94 121 CYS A O 1
ATOM 884 N N . GLU A 1 122 ? -16.932 0.871 1.814 1.00 94.69 122 GLU A N 1
ATOM 885 C CA . GLU A 1 122 ? -17.095 2.327 1.830 1.00 94.69 122 GLU A CA 1
ATOM 886 C C . GLU A 1 122 ? -15.843 3.023 1.289 1.00 94.69 122 GLU A C 1
ATOM 888 O O . GLU A 1 122 ? -15.949 3.868 0.398 1.00 94.69 122 GLU A O 1
ATOM 893 N N . ILE A 1 123 ? -14.659 2.601 1.743 1.00 96.19 123 ILE A N 1
ATOM 894 C CA . ILE A 1 123 ? -13.371 3.113 1.256 1.00 96.19 123 ILE A CA 1
ATOM 895 C C . ILE A 1 123 ? -13.184 2.811 -0.234 1.00 96.19 123 ILE A C 1
ATOM 897 O O . ILE A 1 123 ? -12.847 3.704 -1.014 1.00 96.19 123 ILE A O 1
ATOM 901 N N . GLN A 1 124 ? -13.446 1.576 -0.661 1.00 94.50 124 GLN A N 1
ATOM 902 C CA . GLN A 1 124 ? -13.342 1.183 -2.063 1.00 94.50 124 GLN A CA 1
ATOM 903 C C . GLN A 1 124 ? -14.304 1.983 -2.952 1.00 94.50 124 GLN A C 1
ATOM 905 O O . GLN A 1 124 ? -13.925 2.388 -4.051 1.00 94.50 124 GLN A O 1
ATOM 910 N N . ALA A 1 125 ? -15.526 2.252 -2.486 1.00 94.00 125 ALA A N 1
ATOM 911 C CA . ALA A 1 125 ? -16.502 3.053 -3.219 1.00 94.00 125 ALA A CA 1
ATOM 912 C C . ALA A 1 125 ? -16.128 4.545 -3.289 1.00 94.00 125 ALA A C 1
ATOM 914 O O . ALA A 1 125 ? -16.375 5.178 -4.315 1.00 94.00 125 ALA A O 1
ATOM 915 N N . GLU A 1 126 ? -15.548 5.110 -2.226 1.00 96.06 126 GLU A N 1
ATOM 916 C CA . GLU A 1 126 ? -15.170 6.529 -2.163 1.00 96.06 126 GLU A CA 1
ATOM 917 C C . GLU A 1 126 ? -13.897 6.830 -2.964 1.00 96.06 126 GLU A C 1
ATOM 919 O O . GLU A 1 126 ? -13.848 7.828 -3.686 1.00 96.06 126 GLU A O 1
ATOM 924 N N . PHE A 1 127 ? -12.888 5.960 -2.877 1.00 95.88 127 PHE A N 1
ATOM 925 C CA . PHE A 1 127 ? -11.554 6.221 -3.427 1.00 95.88 127 PHE A CA 1
ATOM 926 C C . PHE A 1 127 ? -11.207 5.387 -4.666 1.00 95.88 127 PHE A C 1
ATOM 928 O O . PHE A 1 127 ? -10.237 5.699 -5.353 1.00 95.88 127 PHE A O 1
ATOM 935 N N . GLY A 1 128 ? -11.986 4.350 -4.988 1.00 94.62 128 GLY A N 1
ATOM 936 C CA . GLY A 1 128 ? -11.744 3.504 -6.162 1.00 94.62 128 GLY A CA 1
ATOM 937 C C . GLY A 1 128 ? -10.474 2.652 -6.064 1.00 94.62 128 GLY A C 1
ATOM 938 O O . GLY A 1 128 ? -9.860 2.351 -7.086 1.00 94.62 128 GLY A O 1
ATOM 939 N N . VAL A 1 129 ? -10.069 2.295 -4.845 1.00 94.50 129 VAL A N 1
ATOM 940 C CA . VAL A 1 129 ? -8.838 1.550 -4.537 1.00 94.50 129 VAL A CA 1
ATOM 941 C C . VAL A 1 129 ? -9.065 0.036 -4.492 1.00 94.50 129 VAL A C 1
ATOM 943 O O . VAL A 1 129 ? -10.186 -0.444 -4.288 1.00 94.50 129 VAL A O 1
ATOM 946 N N . ALA A 1 130 ? -7.995 -0.733 -4.700 1.00 94.00 130 ALA A N 1
ATOM 947 C CA . ALA A 1 130 ? -8.003 -2.170 -4.437 1.00 94.00 130 ALA A CA 1
ATOM 948 C C . ALA A 1 130 ? -7.741 -2.421 -2.946 1.00 94.00 130 ALA A C 1
ATOM 950 O O . ALA A 1 130 ? -7.003 -1.667 -2.315 1.00 94.00 130 ALA A O 1
ATOM 951 N N . ILE A 1 131 ? -8.366 -3.458 -2.389 1.00 93.94 131 ILE A N 1
ATOM 952 C CA . ILE A 1 131 ? -8.268 -3.795 -0.967 1.00 93.94 131 ILE A CA 1
ATOM 953 C C . ILE A 1 131 ? -8.139 -5.309 -0.826 1.00 93.94 131 ILE A C 1
ATOM 955 O O . ILE A 1 131 ? -8.930 -6.040 -1.429 1.00 93.94 131 ILE A O 1
ATOM 959 N N . ASP A 1 132 ? -7.195 -5.742 0.003 1.00 91.31 132 ASP A N 1
ATOM 960 C CA . ASP A 1 132 ? -7.051 -7.118 0.477 1.00 91.31 132 ASP A CA 1
ATOM 961 C C . ASP A 1 132 ? -7.353 -7.210 1.983 1.00 91.31 132 ASP A C 1
ATOM 963 O O . ASP A 1 132 ? -7.343 -6.207 2.696 1.00 91.31 132 ASP A O 1
ATOM 967 N N . GLY A 1 133 ? -7.676 -8.413 2.466 1.00 87.44 133 GLY A N 1
ATOM 968 C CA . GLY A 1 133 ? -8.118 -8.644 3.845 1.00 87.44 133 GLY A CA 1
ATOM 969 C C . GLY A 1 133 ? -7.665 -9.992 4.397 1.00 87.44 133 GLY A C 1
ATOM 970 O O . GLY A 1 133 ? -6.481 -10.313 4.359 1.00 87.44 133 GLY A O 1
ATOM 971 N N . LEU A 1 134 ? -8.593 -10.792 4.924 1.00 84.19 134 LEU A N 1
ATOM 972 C CA . LEU A 1 134 ? -8.294 -12.044 5.618 1.00 84.19 134 LEU A CA 1
ATOM 973 C C . LEU A 1 134 ? -7.455 -12.983 4.736 1.00 84.19 134 LEU A C 1
ATOM 975 O O . LEU A 1 134 ? -7.823 -13.290 3.600 1.00 84.19 134 LEU A O 1
ATOM 979 N N . GLY A 1 135 ? -6.345 -13.475 5.290 1.00 73.44 135 GLY A N 1
ATOM 980 C CA . GLY A 1 135 ? -5.461 -14.431 4.621 1.00 73.44 135 GLY A CA 1
ATOM 981 C C . GLY A 1 135 ? -4.549 -13.849 3.534 1.00 73.44 135 GLY A C 1
ATOM 982 O O . GLY A 1 135 ? -3.847 -14.632 2.891 1.00 73.44 135 GLY A O 1
ATOM 983 N N . SER A 1 136 ? -4.514 -12.522 3.336 1.00 77.94 136 SER A N 1
ATOM 984 C CA . SER A 1 136 ? -3.479 -11.877 2.505 1.00 77.94 136 SER A CA 1
ATOM 985 C C . SER A 1 136 ? -2.087 -11.998 3.136 1.00 77.94 136 SER A C 1
ATOM 987 O O . SER A 1 136 ? -1.090 -12.109 2.424 1.00 77.94 136 SER A O 1
ATOM 989 N N . SER A 1 137 ? -2.025 -12.077 4.468 1.00 72.50 137 SER A N 1
ATOM 990 C CA . SER A 1 137 ? -0.816 -12.338 5.246 1.00 72.50 137 SER A CA 1
ATOM 991 C C . SER A 1 137 ? -1.096 -13.316 6.398 1.00 72.50 137 SER A C 1
ATOM 993 O O . SER A 1 137 ? -2.247 -13.591 6.748 1.00 72.50 137 SER A O 1
ATOM 995 N N . ALA A 1 138 ? -0.037 -13.856 7.013 1.00 64.56 138 ALA A N 1
ATOM 996 C CA . ALA A 1 138 ? -0.159 -14.706 8.205 1.00 64.56 138 ALA A CA 1
ATOM 997 C C . ALA A 1 138 ? -0.705 -13.950 9.435 1.00 64.56 138 ALA A C 1
ATOM 999 O O . ALA A 1 138 ? -1.141 -14.586 10.394 1.00 64.56 138 ALA A O 1
ATOM 1000 N N . TYR A 1 139 ? -0.687 -12.617 9.396 1.00 63.81 139 TYR A N 1
ATOM 1001 C CA . TYR A 1 139 ? -1.073 -11.732 10.493 1.00 63.81 139 TYR A CA 1
ATOM 1002 C C . TYR A 1 139 ? -2.494 -11.187 10.318 1.00 63.81 139 TYR A C 1
ATOM 1004 O O . TYR A 1 139 ? -3.159 -10.917 11.308 1.00 63.81 139 TYR A O 1
ATOM 1012 N N . HIS A 1 140 ? -3.038 -11.213 9.097 1.00 80.56 140 HIS A N 1
ATOM 1013 C CA . HIS A 1 140 ? -4.458 -10.983 8.799 1.00 80.56 140 HIS A CA 1
ATOM 1014 C C . HIS A 1 140 ? -5.333 -12.195 9.162 1.00 80.56 140 HIS A C 1
ATOM 1016 O O . HIS A 1 140 ? -6.228 -12.574 8.408 1.00 80.56 140 HIS A O 1
ATOM 1022 N N . SER A 1 141 ? -5.037 -12.889 10.261 1.00 78.88 141 SER A N 1
ATOM 1023 C CA . SER A 1 141 ? -5.711 -14.146 10.619 1.00 78.88 141 SER A CA 1
ATOM 1024 C C . SER A 1 141 ? -6.963 -13.944 11.477 1.00 78.88 141 SER A C 1
ATOM 1026 O O . SER A 1 141 ? -7.828 -14.820 11.517 1.00 78.88 141 SER A O 1
ATOM 1028 N N . ASP A 1 142 ? -7.085 -12.785 12.123 1.00 83.56 142 ASP A N 1
ATOM 1029 C CA . ASP A 1 142 ? -8.206 -12.412 12.992 1.00 83.56 142 ASP A CA 1
ATOM 1030 C C . ASP A 1 142 ? -9.390 -11.783 12.234 1.00 83.56 142 ASP A C 1
ATOM 1032 O O . ASP A 1 142 ? -10.492 -11.669 12.775 1.00 83.56 142 ASP A O 1
ATOM 1036 N N . GLY A 1 143 ? -9.183 -11.414 10.966 1.00 88.69 143 GLY A N 1
ATOM 1037 C CA . GLY A 1 143 ? -10.182 -10.762 10.126 1.00 88.69 143 GLY A CA 1
ATOM 1038 C C . GLY A 1 143 ? -10.429 -9.299 10.482 1.00 88.69 143 GLY A C 1
ATOM 1039 O O . GLY A 1 143 ? -11.493 -8.787 10.132 1.00 88.69 143 GLY A O 1
ATOM 1040 N N . LEU A 1 144 ? -9.494 -8.639 11.171 1.00 92.56 144 LEU A N 1
ATOM 1041 C CA . LEU A 1 144 ? -9.615 -7.239 11.581 1.00 92.56 144 LEU A CA 1
ATOM 1042 C C . LEU A 1 144 ? -8.769 -6.270 10.749 1.00 92.56 144 LEU A C 1
ATOM 1044 O O . LEU A 1 144 ? -8.945 -5.057 10.877 1.00 92.56 144 LEU A O 1
ATOM 1048 N N . SER A 1 145 ? -7.894 -6.786 9.887 1.00 92.69 145 SER A N 1
ATOM 1049 C CA . SER A 1 145 ? -6.971 -5.979 9.088 1.00 92.69 145 SER A CA 1
ATOM 1050 C C . SER A 1 145 ? -7.370 -5.891 7.617 1.00 92.69 145 SER A C 1
ATOM 1052 O O . SER A 1 145 ? -7.925 -6.836 7.046 1.00 92.69 145 SER A O 1
ATOM 1054 N N . LEU A 1 146 ? -7.062 -4.748 7.003 1.00 93.88 146 LEU A N 1
ATOM 1055 C CA . LEU A 1 146 ? -7.148 -4.519 5.562 1.00 93.88 146 LEU A CA 1
ATOM 1056 C C . LEU A 1 146 ? -5.852 -3.886 5.052 1.00 93.88 146 LEU A C 1
ATOM 1058 O O . LEU A 1 146 ? -5.336 -2.958 5.676 1.00 93.88 146 LEU A O 1
ATOM 1062 N N . ASP A 1 147 ? -5.415 -4.320 3.871 1.00 93.69 147 ASP A N 1
ATOM 1063 C CA . ASP A 1 147 ? -4.391 -3.631 3.083 1.00 93.69 147 ASP A CA 1
ATOM 1064 C C . ASP A 1 147 ? -5.076 -2.865 1.954 1.00 93.69 147 ASP A C 1
ATOM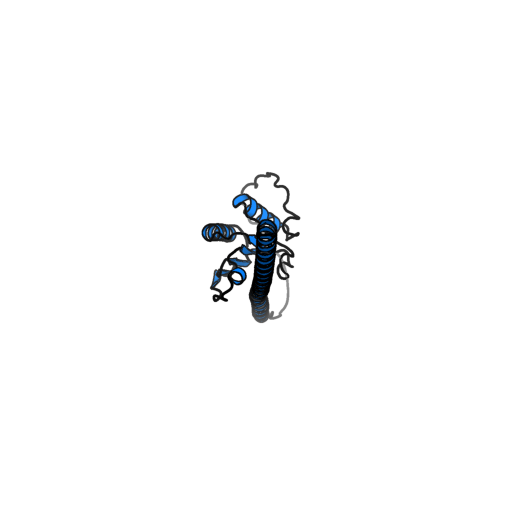 1066 O O . ASP A 1 147 ? -5.762 -3.446 1.109 1.00 93.69 147 ASP A O 1
ATOM 1070 N N . ILE A 1 148 ? -4.915 -1.545 1.941 1.00 95.25 148 ILE A N 1
ATOM 1071 C CA . ILE A 1 148 ? -5.524 -0.651 0.956 1.00 95.25 148 ILE A CA 1
ATOM 1072 C C . ILE A 1 148 ? -4.443 -0.216 -0.027 1.00 95.25 148 ILE A C 1
ATOM 1074 O O . ILE A 1 148 ? -3.590 0.604 0.309 1.00 95.25 148 ILE A O 1
ATOM 1078 N N . TRP A 1 149 ? -4.490 -0.735 -1.250 1.00 93.44 149 TRP A N 1
ATOM 1079 C CA . TRP A 1 149 ? -3.469 -0.498 -2.268 1.00 93.44 149 TRP A CA 1
ATOM 1080 C C . TRP A 1 149 ? -3.547 0.919 -2.835 1.00 93.44 149 TRP A C 1
ATOM 1082 O O . TRP A 1 149 ? -4.510 1.294 -3.514 1.00 93.44 149 TRP A O 1
ATOM 1092 N N . VAL A 1 150 ? -2.498 1.699 -2.587 1.00 93.50 150 VAL A N 1
ATOM 1093 C CA . VAL A 1 150 ? -2.349 3.079 -3.044 1.00 93.50 150 VAL A CA 1
ATOM 1094 C C . VAL A 1 150 ? -0.867 3.441 -3.075 1.00 93.50 150 VAL A C 1
ATOM 1096 O O . VAL A 1 150 ? -0.178 3.333 -2.074 1.00 93.50 150 VAL A O 1
ATOM 1099 N N . SER A 1 151 ? -0.360 3.896 -4.223 1.00 88.19 151 SER A N 1
ATOM 1100 C CA . SER A 1 151 ? 1.047 4.324 -4.357 1.00 88.19 151 SER A CA 1
ATOM 1101 C C . SER A 1 151 ? 1.217 5.844 -4.451 1.00 88.19 151 SER A C 1
ATOM 1103 O O . SER A 1 151 ? 2.344 6.329 -4.456 1.00 88.19 151 SER A O 1
ATOM 1105 N N . ASP A 1 152 ? 0.123 6.606 -4.571 1.00 92.81 152 ASP A N 1
ATOM 1106 C CA . ASP A 1 152 ? 0.161 8.073 -4.536 1.00 92.81 152 ASP A CA 1
ATOM 1107 C C . ASP A 1 152 ? 0.161 8.555 -3.074 1.00 92.81 152 ASP A C 1
ATOM 1109 O O . ASP A 1 152 ? -0.850 8.371 -2.388 1.00 92.81 152 ASP A O 1
ATOM 1113 N N . PRO A 1 153 ? 1.241 9.207 -2.597 1.00 91.88 153 PRO A N 1
ATOM 1114 C CA . PRO A 1 153 ? 1.334 9.715 -1.231 1.00 91.88 153 PRO A CA 1
ATOM 1115 C C . PRO A 1 153 ? 0.163 10.606 -0.817 1.00 91.88 153 PRO A C 1
ATOM 1117 O O . PRO A 1 153 ? -0.365 10.453 0.279 1.00 91.88 153 PRO A O 1
ATOM 1120 N N . ALA A 1 154 ? -0.279 11.509 -1.696 1.00 94.94 154 ALA A N 1
ATOM 1121 C CA . ALA A 1 154 ? -1.314 12.479 -1.345 1.00 94.94 154 ALA A CA 1
ATOM 1122 C C . ALA A 1 154 ? -2.693 11.820 -1.194 1.00 94.94 154 ALA A C 1
ATOM 1124 O O . ALA A 1 154 ? -3.467 12.189 -0.308 1.00 94.94 154 ALA A O 1
ATOM 1125 N N . LEU A 1 155 ? -2.992 10.836 -2.048 1.00 96.25 155 LEU A N 1
ATOM 1126 C CA . LEU A 1 155 ? -4.203 10.030 -1.930 1.00 96.25 155 LEU A CA 1
ATOM 1127 C C . LEU A 1 155 ? -4.148 9.139 -0.685 1.00 96.25 155 LEU A C 1
ATOM 1129 O O . LEU A 1 155 ? -5.138 9.051 0.037 1.00 96.25 155 LEU A O 1
ATOM 1133 N N . GLY A 1 156 ? -2.992 8.534 -0.402 1.00 95.50 156 GLY A N 1
ATOM 1134 C CA . GLY A 1 156 ? -2.790 7.741 0.807 1.00 95.50 156 GLY A CA 1
ATOM 1135 C C . GLY A 1 156 ? -3.057 8.550 2.079 1.00 95.50 156 GLY A C 1
ATOM 1136 O O . GLY A 1 156 ? -3.867 8.144 2.909 1.00 95.50 156 GLY A O 1
ATOM 1137 N N . ASP A 1 157 ? -2.498 9.758 2.180 1.00 95.31 157 ASP A N 1
ATOM 1138 C CA . ASP A 1 157 ? -2.732 10.658 3.318 1.00 95.31 157 ASP A CA 1
ATOM 1139 C C . ASP A 1 157 ? -4.216 11.038 3.467 1.00 95.31 157 ASP A C 1
ATOM 1141 O O . ASP A 1 157 ? -4.744 11.144 4.581 1.00 95.31 157 ASP A O 1
ATOM 1145 N N . GLN A 1 158 ? -4.921 11.228 2.347 1.00 97.56 158 GLN A N 1
ATOM 1146 C CA . GLN A 1 158 ? -6.352 11.527 2.345 1.00 97.56 158 GLN A CA 1
ATOM 1147 C C . GLN A 1 158 ? -7.191 10.344 2.850 1.00 97.56 158 GLN A C 1
ATOM 1149 O O . GLN A 1 158 ? -8.107 10.540 3.659 1.00 97.56 158 GLN A O 1
ATOM 1154 N N . ILE A 1 159 ? -6.884 9.131 2.386 1.00 97.19 159 ILE A N 1
ATOM 1155 C CA . ILE A 1 159 ? -7.539 7.896 2.830 1.00 97.19 159 ILE A CA 1
ATOM 1156 C C . ILE A 1 159 ? -7.277 7.690 4.323 1.00 97.19 159 ILE A C 1
ATOM 1158 O O . ILE A 1 159 ? -8.219 7.496 5.089 1.00 97.19 159 ILE A O 1
ATOM 1162 N N . LEU A 1 160 ? -6.024 7.831 4.758 1.00 95.25 160 LEU A N 1
ATOM 1163 C CA . LEU A 1 160 ? -5.617 7.661 6.150 1.00 95.25 160 LEU A CA 1
ATOM 1164 C C . LEU A 1 160 ? -6.347 8.643 7.079 1.00 95.25 160 LEU A C 1
ATOM 1166 O O . LEU A 1 160 ? -6.915 8.246 8.096 1.00 95.25 160 LEU A O 1
ATOM 1170 N N . SER A 1 161 ? -6.403 9.922 6.700 1.00 95.50 161 SER A N 1
ATOM 1171 C CA . SER A 1 161 ? -7.152 10.954 7.431 1.00 95.50 161 SER A CA 1
ATOM 1172 C C . SER A 1 161 ? -8.647 10.633 7.518 1.00 95.50 161 SER A C 1
ATOM 1174 O O . SER A 1 161 ? -9.273 10.806 8.566 1.00 95.50 161 SER A O 1
ATOM 1176 N N . THR A 1 162 ? -9.217 10.104 6.434 1.00 96.62 162 THR A N 1
ATOM 1177 C CA . THR A 1 162 ? -10.619 9.673 6.388 1.00 96.62 162 THR A CA 1
ATOM 1178 C C . THR A 1 162 ? -10.878 8.509 7.337 1.00 96.62 162 THR A C 1
ATOM 1180 O O . THR A 1 162 ? -11.851 8.547 8.089 1.00 96.62 162 THR A O 1
ATOM 1183 N N . ILE A 1 163 ? -9.991 7.514 7.345 1.00 96.50 163 ILE A N 1
ATOM 1184 C CA . ILE A 1 163 ? -10.095 6.326 8.191 1.00 96.50 163 ILE A CA 1
ATOM 1185 C C . ILE A 1 163 ? -10.067 6.709 9.674 1.00 96.50 163 ILE A C 1
ATOM 1187 O O . ILE A 1 163 ? -11.016 6.415 10.401 1.00 96.50 163 ILE A O 1
ATOM 1191 N N . TRP A 1 164 ? -9.048 7.461 10.098 1.00 94.38 164 TRP A N 1
ATOM 1192 C CA . TRP A 1 164 ? -8.912 7.931 11.482 1.00 94.38 164 TRP A CA 1
ATOM 1193 C C . TRP A 1 164 ? -10.034 8.880 11.923 1.00 94.38 164 TRP A C 1
ATOM 1195 O O . TRP A 1 164 ? -10.312 8.999 13.114 1.00 94.38 164 TRP A O 1
ATOM 1205 N N . GLY A 1 165 ? -10.664 9.587 10.982 1.00 95.25 165 GLY A N 1
ATOM 1206 C CA . GLY A 1 165 ? -11.762 10.505 11.271 1.00 95.25 165 GLY A CA 1
ATOM 1207 C C . GLY A 1 165 ? -13.136 9.842 11.384 1.00 95.25 165 GLY A C 1
ATOM 1208 O O . GLY A 1 165 ? -14.066 10.487 11.872 1.00 95.25 165 GLY A O 1
ATOM 1209 N N . ARG A 1 166 ? -13.296 8.599 10.907 1.00 95.56 166 ARG A N 1
ATOM 1210 C CA . ARG A 1 166 ? -14.614 7.957 10.754 1.00 95.56 166 ARG A CA 1
ATOM 1211 C C . ARG A 1 166 ? -14.755 6.615 11.462 1.00 95.56 166 ARG A C 1
ATOM 1213 O 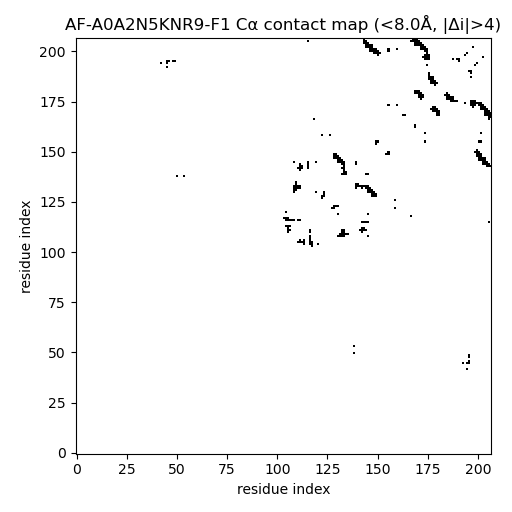O . ARG A 1 166 ? -15.878 6.269 11.824 1.00 95.56 166 ARG A O 1
ATOM 1220 N N . TYR A 1 167 ? -13.667 5.876 11.658 1.00 95.94 167 TYR A N 1
ATOM 1221 C CA . TYR A 1 167 ? -13.724 4.495 12.134 1.00 95.94 167 TYR A CA 1
ATOM 1222 C C . TYR A 1 167 ? -12.899 4.284 13.405 1.00 95.94 167 TYR A C 1
ATOM 1224 O O . TYR A 1 167 ? -11.982 5.046 13.711 1.00 95.94 167 TYR A O 1
ATOM 1232 N N . SER A 1 168 ? -13.240 3.230 14.145 1.00 93.69 168 SER A N 1
ATOM 1233 C CA . SER A 1 168 ? -12.459 2.755 15.287 1.00 93.69 168 SER A CA 1
ATOM 1234 C C . SER A 1 168 ? -11.268 1.948 14.784 1.00 93.69 168 SER A C 1
ATOM 1236 O O . SER A 1 168 ? -11.433 0.865 14.229 1.00 93.69 168 SER A O 1
ATOM 1238 N N . VAL A 1 169 ? -10.078 2.516 14.942 1.00 93.06 169 VAL A N 1
ATOM 1239 C CA . VAL A 1 169 ? -8.822 1.986 14.410 1.00 93.06 169 VAL A CA 1
ATOM 1240 C C . VAL A 1 169 ? -7.892 1.686 15.572 1.00 93.06 169 VAL A C 1
ATOM 1242 O O . VAL A 1 169 ? -7.663 2.564 16.403 1.00 93.06 169 VAL A O 1
ATOM 1245 N N . ASN A 1 170 ? -7.338 0.475 15.606 1.00 89.62 170 ASN A N 1
ATOM 1246 C CA . ASN A 1 170 ? -6.292 0.092 16.551 1.00 89.62 170 ASN A CA 1
ATOM 1247 C C . ASN A 1 170 ? -4.947 0.677 16.124 1.00 89.62 170 ASN A C 1
ATOM 1249 O O . ASN A 1 170 ? -4.292 1.339 16.927 1.00 89.62 170 ASN A O 1
ATOM 1253 N N . TYR A 1 171 ? -4.559 0.477 14.862 1.00 88.31 171 TYR A N 1
ATOM 1254 C CA . TYR A 1 171 ? -3.368 1.096 14.289 1.00 88.31 171 TYR A CA 1
ATOM 1255 C C . TYR A 1 171 ? -3.404 1.145 12.759 1.00 88.31 171 TYR A C 1
ATOM 1257 O O . TYR A 1 171 ? -4.195 0.462 12.106 1.00 88.31 171 TYR A O 1
ATOM 1265 N N . THR A 1 172 ? -2.515 1.964 12.203 1.00 90.88 172 THR A N 1
ATOM 1266 C CA . THR A 1 172 ? -2.217 2.048 10.775 1.00 90.88 172 THR A CA 1
ATOM 1267 C C . THR A 1 172 ? -0.721 2.051 10.535 1.00 90.88 172 THR A C 1
ATOM 1269 O O . THR A 1 172 ? 0.025 2.631 11.327 1.00 90.88 172 THR A O 1
ATOM 1272 N N . ILE A 1 173 ? -0.307 1.501 9.399 1.00 87.31 173 ILE A N 1
ATOM 1273 C CA . ILE A 1 173 ? 1.029 1.689 8.845 1.00 87.31 173 ILE A CA 1
ATOM 1274 C C . ILE A 1 173 ? 0.861 2.248 7.438 1.00 87.31 173 ILE A C 1
ATOM 1276 O O . ILE A 1 173 ? 0.212 1.638 6.590 1.00 87.31 173 ILE A O 1
ATOM 1280 N N . TRP A 1 174 ? 1.408 3.436 7.206 1.00 91.00 174 TRP A N 1
ATOM 1281 C CA . TRP A 1 174 ? 1.436 4.051 5.887 1.00 91.00 174 TRP A CA 1
ATOM 1282 C C . TRP A 1 174 ? 2.793 4.675 5.658 1.00 91.00 174 TRP A C 1
ATOM 1284 O O . TRP A 1 174 ? 3.251 5.509 6.445 1.00 91.00 174 TRP A O 1
ATOM 1294 N N . GLN A 1 175 ? 3.451 4.269 4.579 1.00 86.56 175 GLN A N 1
ATOM 1295 C CA . GLN A 1 175 ? 4.861 4.556 4.414 1.00 86.56 175 GLN A CA 1
ATOM 1296 C C . GLN A 1 175 ? 5.618 4.095 5.683 1.00 86.56 175 GLN A C 1
ATOM 1298 O O . GLN A 1 175 ? 5.393 3.022 6.246 1.00 86.56 175 GLN A O 1
ATOM 1303 N N . ARG A 1 176 ? 6.468 4.956 6.230 1.00 82.31 176 ARG A N 1
ATOM 1304 C CA . ARG A 1 176 ? 7.190 4.672 7.474 1.00 82.31 176 ARG A CA 1
ATOM 1305 C C . ARG A 1 176 ? 6.431 5.106 8.724 1.00 82.31 176 ARG A C 1
ATOM 1307 O O . ARG A 1 176 ? 7.017 5.046 9.799 1.00 82.31 176 ARG A O 1
ATOM 1314 N N . ASP A 1 177 ? 5.201 5.596 8.605 1.00 83.19 177 ASP A N 1
ATOM 1315 C CA . ASP A 1 177 ? 4.429 6.105 9.736 1.00 83.19 177 ASP A CA 1
ATOM 1316 C C . ASP A 1 177 ? 3.583 4.986 10.341 1.00 83.19 177 ASP A C 1
ATOM 1318 O O . ASP A 1 177 ? 2.554 4.593 9.790 1.00 83.19 177 ASP A O 1
ATOM 1322 N N . TYR A 1 178 ? 4.046 4.460 11.475 1.00 83.69 178 TYR A N 1
ATOM 1323 C CA . TYR A 1 178 ? 3.211 3.657 12.355 1.00 83.69 178 TYR A CA 1
ATOM 1324 C C . TYR A 1 178 ? 2.446 4.605 13.278 1.00 83.69 178 TYR A C 1
ATOM 1326 O O . TYR A 1 178 ? 3.060 5.451 13.934 1.00 83.69 178 TYR A O 1
ATOM 1334 N N . ARG A 1 179 ? 1.128 4.432 13.382 1.00 84.62 179 ARG A N 1
ATOM 1335 C CA . ARG A 1 179 ? 0.271 5.201 14.289 1.00 84.62 179 ARG A CA 1
ATOM 1336 C C . ARG A 1 179 ? -0.753 4.293 14.947 1.00 84.62 179 ARG A C 1
ATOM 1338 O O . ARG A 1 179 ? -1.452 3.577 14.241 1.00 84.62 179 ARG A O 1
ATOM 1345 N N . ASP A 1 180 ? -0.902 4.387 16.264 1.00 85.06 180 ASP A N 1
ATOM 1346 C CA . ASP A 1 180 ? -1.914 3.647 17.020 1.00 85.06 180 ASP A CA 1
ATOM 1347 C C . ASP A 1 180 ? -3.025 4.533 17.611 1.00 85.06 180 ASP A C 1
ATOM 1349 O O . ASP A 1 180 ? -3.018 5.768 17.523 1.00 85.06 180 ASP A O 1
ATOM 1353 N N . SER A 1 181 ? -4.015 3.868 18.206 1.00 81.19 181 SER A N 1
ATOM 1354 C CA . SER A 1 181 ? -5.200 4.465 18.824 1.00 81.19 181 SER A CA 1
ATOM 1355 C C . SER A 1 181 ? -4.901 5.324 20.057 1.00 81.19 181 SER A C 1
ATOM 1357 O O . SER A 1 181 ? -5.718 6.174 20.420 1.00 81.19 181 SER A O 1
ATOM 1359 N N . THR A 1 182 ? -3.722 5.177 20.675 1.00 76.62 182 THR A N 1
ATOM 1360 C CA . THR A 1 182 ? -3.271 6.025 21.792 1.00 76.62 182 THR A CA 1
ATOM 1361 C C . THR A 1 182 ? -2.743 7.379 21.312 1.00 76.62 182 THR A C 1
ATOM 1363 O O . THR A 1 182 ? -2.499 8.285 22.113 1.00 76.62 182 THR A O 1
ATOM 1366 N N . GLY A 1 183 ? -2.593 7.543 19.993 1.00 66.50 183 GLY A N 1
ATOM 1367 C CA . GLY A 1 183 ? -1.960 8.702 19.378 1.00 66.50 183 GLY A CA 1
ATOM 1368 C C . GLY A 1 183 ? -0.435 8.639 19.423 1.00 66.50 183 GLY A C 1
ATOM 1369 O O . GLY A 1 183 ? 0.212 9.610 19.022 1.00 66.50 183 GLY A O 1
ATOM 1370 N N . TYR A 1 184 ? 0.139 7.526 19.892 1.00 56.47 184 TYR A N 1
ATOM 1371 C CA . TYR A 1 184 ? 1.558 7.260 19.749 1.00 56.47 184 TYR A CA 1
ATOM 1372 C C . TYR A 1 184 ? 1.834 6.807 18.316 1.00 56.47 184 TYR A C 1
ATOM 1374 O O . TYR A 1 184 ? 1.105 6.014 17.718 1.00 56.47 184 TYR A O 1
ATOM 1382 N N . GLY A 1 185 ? 2.891 7.361 17.743 1.00 62.44 185 GLY A N 1
ATOM 1383 C CA . GLY A 1 185 ? 3.382 6.958 16.442 1.00 62.44 185 GLY A CA 1
ATOM 1384 C C . GLY A 1 185 ? 4.892 7.058 16.413 1.00 62.44 185 GLY A C 1
ATOM 1385 O O . GLY A 1 185 ? 5.487 7.883 17.114 1.00 62.44 185 GLY A O 1
ATOM 1386 N N . TYR A 1 186 ? 5.520 6.203 15.619 1.00 62.97 186 TYR A N 1
ATOM 1387 C CA . TYR A 1 186 ? 6.950 6.275 15.374 1.00 62.97 186 TYR A CA 1
ATOM 1388 C C . TYR A 1 186 ? 7.231 6.094 13.892 1.00 62.97 186 TYR A C 1
ATOM 1390 O O . TYR A 1 186 ? 6.610 5.289 13.200 1.00 62.97 186 TYR A O 1
ATOM 1398 N N . LEU A 1 187 ? 8.210 6.859 13.413 1.00 64.12 187 LEU A N 1
ATOM 1399 C CA . LEU A 1 187 ? 8.742 6.657 12.079 1.00 64.12 187 LEU A CA 1
ATOM 1400 C C . LEU A 1 187 ? 9.635 5.417 12.104 1.00 64.12 187 LEU A C 1
ATOM 1402 O O . LEU A 1 187 ? 10.680 5.427 12.761 1.00 64.12 187 LEU A O 1
ATOM 1406 N N . GLN A 1 188 ? 9.257 4.378 11.364 1.00 61.09 188 GLN A N 1
ATOM 1407 C CA . GLN A 1 188 ? 10.126 3.234 11.125 1.00 61.09 188 GLN A CA 1
ATOM 1408 C C . GLN A 1 188 ? 11.437 3.715 10.481 1.00 61.09 188 GLN A C 1
ATOM 1410 O O . GLN A 1 188 ? 11.464 4.597 9.603 1.00 61.09 188 GLN A O 1
ATOM 1415 N N . ALA A 1 189 ? 12.558 3.190 10.982 1.00 54.91 189 ALA A N 1
ATOM 1416 C CA . ALA A 1 189 ? 13.870 3.469 10.415 1.00 54.91 189 ALA A CA 1
ATOM 1417 C C . ALA A 1 189 ? 13.894 2.964 8.968 1.00 54.91 189 ALA A C 1
ATOM 1419 O O . ALA A 1 189 ? 13.393 1.879 8.701 1.00 54.91 189 ALA A O 1
ATOM 1420 N N . ALA A 1 190 ? 14.483 3.734 8.047 1.00 56.56 190 ALA A N 1
ATOM 1421 C CA . ALA A 1 190 ? 14.585 3.324 6.650 1.00 56.56 190 ALA A CA 1
ATOM 1422 C C . ALA A 1 190 ? 15.388 2.017 6.563 1.00 56.56 190 ALA A C 1
ATOM 1424 O O . ALA A 1 190 ? 16.614 2.023 6.695 1.00 56.56 190 ALA A O 1
ATOM 1425 N N . THR A 1 191 ? 14.699 0.898 6.351 1.00 53.75 191 THR A N 1
ATOM 1426 C CA . THR A 1 191 ? 15.327 -0.424 6.201 1.00 53.75 191 THR A CA 1
ATOM 1427 C C . THR A 1 191 ? 15.912 -0.622 4.796 1.00 53.75 191 THR A C 1
ATOM 1429 O O . THR A 1 191 ? 16.513 -1.654 4.508 1.00 53.75 191 THR A O 1
ATOM 1432 N N . GLY A 1 192 ? 15.804 0.399 3.932 1.00 48.56 192 GLY A N 1
ATOM 1433 C CA . GLY A 1 192 ? 16.267 0.380 2.542 1.00 48.56 192 GLY A CA 1
ATOM 1434 C C . GLY A 1 192 ? 15.300 -0.326 1.592 1.00 48.56 192 GLY A C 1
ATOM 1435 O O . GLY A 1 192 ? 15.632 -0.502 0.423 1.00 48.56 192 GLY A O 1
ATOM 1436 N N . ASN A 1 193 ? 14.124 -0.709 2.087 1.00 48.38 193 ASN A N 1
ATOM 1437 C CA . ASN A 1 193 ? 13.144 -1.512 1.388 1.00 48.38 193 ASN A CA 1
ATOM 1438 C C . ASN A 1 193 ? 11.789 -0.774 1.342 1.00 48.38 193 ASN A C 1
ATOM 1440 O O . ASN A 1 193 ? 11.150 -0.632 2.384 1.00 48.38 193 ASN A O 1
ATOM 1444 N N . PRO A 1 194 ? 11.343 -0.293 0.166 1.00 45.69 194 PRO A N 1
ATOM 1445 C CA . PRO A 1 194 ? 10.122 0.505 0.044 1.00 45.69 194 PRO A CA 1
ATOM 1446 C C . PRO A 1 194 ? 8.846 -0.261 0.429 1.00 45.69 194 PRO A C 1
ATOM 1448 O O . PRO A 1 194 ? 7.846 0.344 0.787 1.00 45.69 194 PRO A O 1
ATOM 1451 N N . THR A 1 195 ? 8.862 -1.583 0.393 1.00 48.56 195 THR A N 1
ATOM 1452 C CA . THR A 1 195 ? 7.690 -2.430 0.644 1.00 48.56 195 THR A CA 1
ATOM 1453 C C . THR A 1 195 ? 7.635 -2.880 2.108 1.00 48.56 195 THR A C 1
ATOM 1455 O O . THR A 1 195 ? 6.548 -3.033 2.664 1.00 48.56 195 THR A O 1
ATOM 1458 N N . ALA A 1 196 ? 8.785 -2.967 2.792 1.00 59.97 196 ALA A N 1
ATOM 1459 C CA . ALA A 1 196 ? 8.830 -2.964 4.263 1.00 59.97 196 ALA A CA 1
ATOM 1460 C C . ALA A 1 196 ? 8.364 -1.611 4.831 1.00 59.97 196 ALA A C 1
ATOM 1462 O O . ALA A 1 196 ? 7.683 -1.541 5.853 1.00 59.97 196 ALA A O 1
ATOM 1463 N N . ASP A 1 197 ? 8.674 -0.536 4.112 1.00 66.00 197 ASP A N 1
ATOM 1464 C CA . ASP A 1 197 ? 8.216 0.809 4.415 1.00 66.00 197 ASP A CA 1
ATOM 1465 C C . ASP A 1 197 ? 6.754 1.042 3.971 1.00 66.00 197 ASP A C 1
ATOM 1467 O O . ASP A 1 197 ? 6.417 2.198 3.823 1.00 66.00 197 ASP A O 1
ATOM 1471 N N . HIS A 1 198 ? 5.901 0.033 3.700 1.00 80.19 198 HIS A N 1
ATOM 1472 C CA . HIS A 1 198 ? 4.464 0.194 3.354 1.00 80.19 198 HIS A CA 1
ATOM 1473 C C . HIS A 1 198 ? 4.177 1.347 2.363 1.00 80.19 198 HIS A C 1
ATOM 1475 O O . HIS A 1 198 ? 3.276 2.165 2.555 1.00 80.19 198 HIS A O 1
ATOM 1481 N N . MET A 1 199 ? 5.008 1.485 1.324 1.00 83.00 199 MET A N 1
ATOM 1482 C CA . MET A 1 199 ? 4.946 2.632 0.405 1.00 83.00 199 MET A CA 1
ATOM 1483 C C . MET A 1 199 ? 3.869 2.487 -0.681 1.00 83.00 199 MET A C 1
ATOM 1485 O O . MET A 1 199 ? 3.589 3.450 -1.397 1.00 83.00 199 MET A O 1
ATOM 1489 N N . ASP A 1 200 ? 3.308 1.292 -0.847 1.00 88.25 200 ASP A N 1
ATOM 1490 C CA . ASP A 1 200 ? 2.360 0.928 -1.904 1.00 88.25 200 ASP A CA 1
ATOM 1491 C C . ASP A 1 200 ? 0.976 0.508 -1.387 1.00 88.25 200 ASP A C 1
ATOM 1493 O O . ASP A 1 200 ? 0.052 0.327 -2.187 1.00 88.25 200 ASP A O 1
ATOM 1497 N N . HIS A 1 201 ? 0.814 0.406 -0.069 1.00 92.31 201 HIS A N 1
ATOM 1498 C CA . HIS A 1 201 ? -0.463 0.157 0.582 1.00 92.31 201 HIS A CA 1
ATOM 1499 C C . HIS A 1 201 ? -0.507 0.760 1.987 1.00 92.31 201 HIS A C 1
ATOM 1501 O O . HIS A 1 201 ? 0.509 0.878 2.668 1.00 92.31 201 HIS A O 1
ATOM 1507 N N . ILE A 1 202 ? -1.710 1.116 2.429 1.00 93.44 202 ILE A N 1
ATOM 1508 C CA . ILE A 1 202 ? -1.992 1.419 3.831 1.00 93.44 202 ILE A CA 1
ATOM 1509 C C . ILE A 1 202 ? -2.419 0.119 4.494 1.00 93.44 202 ILE A C 1
ATOM 1511 O O . ILE A 1 202 ? -3.441 -0.446 4.106 1.00 93.44 202 ILE A O 1
ATOM 1515 N N . HIS A 1 203 ? -1.693 -0.301 5.519 1.00 93.00 203 HIS A N 1
ATOM 1516 C CA . HIS A 1 203 ? -2.166 -1.336 6.423 1.00 93.00 203 HIS A CA 1
ATOM 1517 C C . HIS A 1 203 ? -2.995 -0.690 7.535 1.00 93.00 203 HIS A C 1
ATOM 1519 O O . HIS A 1 203 ? -2.578 0.308 8.133 1.00 93.00 203 HIS A O 1
ATOM 1525 N N . VAL A 1 204 ? -4.165 -1.244 7.838 1.00 93.62 204 VAL A N 1
ATOM 1526 C CA . VAL A 1 204 ? -5.029 -0.780 8.929 1.00 93.62 204 VAL A CA 1
ATOM 1527 C C . VAL A 1 204 ? -5.638 -1.958 9.670 1.00 93.62 204 VAL A C 1
ATOM 1529 O O . VAL A 1 204 ? -6.163 -2.874 9.046 1.00 93.62 204 VAL A O 1
ATOM 1532 N N . THR A 1 205 ? -5.635 -1.892 11.001 1.00 92.06 205 THR A N 1
ATOM 1533 C CA . THR A 1 205 ? -6.347 -2.840 11.869 1.00 92.06 205 THR A CA 1
ATOM 1534 C C . THR A 1 205 ? -7.447 -2.119 12.648 1.00 92.06 205 THR A C 1
ATOM 1536 O O . THR A 1 205 ? -7.194 -1.087 13.277 1.00 92.06 205 THR A O 1
ATOM 1539 N N . PHE A 1 206 ? -8.667 -2.658 12.618 1.00 92.94 206 PHE A N 1
ATOM 1540 C CA . PHE A 1 206 ? -9.861 -2.085 13.260 1.00 92.94 206 PHE A CA 1
ATOM 1541 C C . PHE A 1 206 ? -10.165 -2.725 14.629 1.00 92.94 206 PHE A C 1
ATOM 1543 O O . PHE A 1 206 ? -9.653 -3.802 14.937 1.00 92.94 206 PHE A O 1
ATOM 1550 N N . SER A 1 207 ? -10.975 -2.038 15.449 1.00 86.75 207 SER A N 1
ATOM 1551 C CA . SER A 1 207 ? -11.425 -2.484 16.787 1.00 86.75 207 SER A CA 1
ATOM 1552 C C . SER A 1 207 ? -12.837 -3.070 16.791 1.00 86.75 207 SER A C 1
ATOM 1554 O O . SER A 1 207 ? -13.722 -2.472 16.137 1.00 86.75 207 SER A O 1
#

Mean predicted aligned error: 16.58 Å

Foldseek 3Di:
DVVVVVVVVVVVVVVVVVVVVVVVVVVVVVVVVVVVVVVVVLVVVLLVLLVVVLVVVVVVVVVVVVVVVVVPPDPDDDDDDDDDDDDDDDDDDPDDDDPDDDPQQQCPQNRADSVQSVVVVVLCVVLVWDKHAQPPHPSSPNSFKMKTFAQDPVSQVVSVVVDVVPAAWQWKQEQQWTAGPVRDIDRHDPPVRRSSRNNGIMMTGHD

Solvent-accessible surface area (backbone atoms only — not comparable to full-atom values): 11880 Å² total; per-residue (Å²): 108,74,70,59,54,54,50,52,50,50,53,51,51,50,53,52,49,50,52,51,52,52,52,53,48,55,51,51,53,50,53,52,52,52,49,53,51,51,54,51,53,48,54,53,52,27,51,53,44,44,53,50,54,54,52,49,51,55,51,52,49,55,52,50,52,53,58,53,53,69,76,59,71,77,87,85,82,85,86,86,87,84,88,82,90,80,90,83,83,87,86,83,84,83,76,84,76,82,91,66,88,67,80,78,40,62,62,46,42,68,50,19,40,56,69,51,20,45,50,51,50,53,50,30,70,74,69,72,46,55,68,47,19,24,67,76,43,92,79,22,70,83,15,44,35,37,39,39,47,40,68,51,66,71,60,43,53,53,52,51,54,49,45,72,73,73,50,64,50,48,34,37,34,43,36,42,42,37,37,37,66,87,71,55,62,50,72,56,74,89,82,85,42,61,66,44,28,26,48,50,27,37,39,37,31,50,110